Protein AF-0000000087113139 (afdb_homodimer)

Secondary structure (DSSP, 8-state):
-----EEEEEEEE------HHHHHHHHHHHHHHHTSTTEEEEEEEEETTEEEEEEEEEEES-HHHHHHHHTSHHHHHHHHHHHTT-SS-S--EEEEE--SS-----/-----EEEEEEEE------HHHHHHHHHHHHHHHTSTTEEEEEEEEETTEEEEEEEEEEES-HHHHHHHHHSHHHHHHHHHHHTT-SS-S--EEEEE--SS-----

Organism: NCBI:txid53985

Radius of gyration: 18.14 Å; Cα contacts (8 Å, |Δi|>4): 394; chains: 2; bounding box: 44×46×35 Å

Sequence (212 aa):
MSSGRIRVLCERIMSRGYEPRVARLMENVKATVRAQPGFLSIETYAQVDDHTKYVVFSEWESKKDFDTWLASNEFQECTEQINELLDVPGLHMRIFKIPKDDVFLLMSSGRIRVLCERIMSRGYEPRVARLMENVKATVRAQPGFLSIETYAQVDDHTKYVVFSEWESKKDFDTWLASNEFQECTEQINELLDVPGLHMRIFKIPKDDVFLL

pLDDT: mean 93.32, std 8.41, range [36.84, 97.69]

Foldseek 3Di:
DPFAKKKKKWKFFFPDDDDPVNVVLVVVLVVLQVPQPFWDDKDKDADPVHRRMIMMMTMGGGPVSVVCCCVDPSNVVSLVSVQVRTPDHDTDMDMGDDDPDPDDDD/DPFAKKKKKWKFFFPDDDDPVNVVLVVVLVVLQVPAPFWDDKDKDADPVHRRMIMMMTMGGGPVSVVCCCVDPSNVVSLVSVQVRTPDHDTDMDMGDDDPDPDDDD

Solvent-accessible surface area (backbone atoms only — not comparable to full-atom values): 11476 Å² total; per-residue (Å²): 125,90,64,43,52,29,38,38,43,30,58,44,37,36,74,68,72,86,43,69,69,53,50,51,54,27,49,54,40,49,57,55,53,69,68,38,72,45,56,70,47,74,47,46,31,23,30,71,92,39,82,36,36,32,41,26,43,36,33,27,50,17,54,64,38,46,50,52,44,68,70,31,70,66,40,53,53,41,50,56,58,51,37,72,57,33,76,57,64,75,89,49,67,49,52,26,26,68,46,95,55,95,64,55,71,117,126,90,64,43,51,29,37,36,43,28,58,43,38,36,77,67,72,86,43,68,69,53,48,51,52,28,50,52,40,50,56,56,54,70,68,39,74,46,56,72,49,73,49,49,30,23,32,71,92,39,83,37,35,32,40,26,42,33,32,27,49,16,56,66,38,46,51,51,44,68,69,32,71,65,40,52,54,40,50,56,59,44,38,73,57,32,75,58,63,76,88,52,67,49,54,28,28,68,48,95,55,96,64,58,70,128

InterPro domains:
  IPR007138 Antibiotic biosynthesis monooxygenase domain [PF03992] (22-80)
  IPR007138 Antibiotic biosynthesis monooxygenase domain [PS51725] (6-96)
  IPR011008 Dimeric alpha-beta barrel [SSF54909] (6-101)
  IPR050404 Heme-degrading monooxygenase [PTHR34474] (5-100)

Nearest PDB structures (foldseek):
  4dpo-assembly1_B  TM=7.775E-01  e=1.199E-07  Methanosarcina mazei Go1
  4zos-assembly1_C  TM=7.289E-01  e=1.050E-07  Yersinia enterocolitica subsp. enterocolitica 8081
  3gz7-assembly1_B  TM=7.757E-01  e=3.458E-07  Bordetella bronchiseptica
  1x7v-assembly3_C  TM=6.561E-01  e=9.477E-06  Pseudomonas aeruginosa
  3mcs-assembly1_A  TM=7.315E-01  e=2.129E-04  Fusobacterium nucleatum subsp. nucleatum ATCC 25586

Str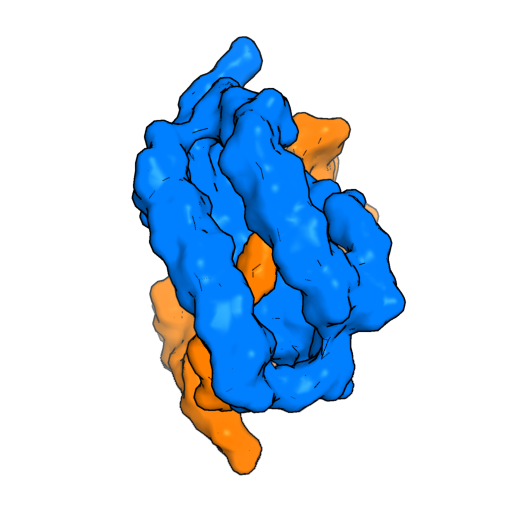ucture (mmCIF, N/CA/C/O backbone):
data_AF-0000000087113139-model_v1
#
loop_
_entity.id
_entity.type
_entity.pdbx_description
1 polymer 'ABM domain-containing protein'
#
loop_
_atom_site.group_PDB
_atom_site.id
_atom_site.type_symbol
_atom_site.label_atom_id
_atom_site.label_alt_id
_atom_site.label_comp_id
_atom_site.label_asym_id
_atom_site.label_entity_id
_atom_site.label_seq_id
_atom_site.pdbx_PDB_ins_code
_atom_site.Cartn_x
_atom_site.Cartn_y
_atom_site.Cartn_z
_atom_site.occupancy
_atom_site.B_iso_or_equiv
_atom_site.auth_seq_id
_atom_site.auth_comp_id
_atom_site.auth_asym_id
_atom_site.auth_atom_id
_atom_site.pdbx_PDB_model_num
ATOM 1 N N . MET A 1 1 ? 23.031 4.949 -5.453 1 36.88 1 MET A N 1
ATOM 2 C CA . MET A 1 1 ? 21.797 4.594 -4.758 1 36.88 1 MET A CA 1
ATOM 3 C C . MET A 1 1 ? 20.594 4.75 -5.676 1 36.88 1 MET A C 1
ATOM 5 O O . MET A 1 1 ? 20.406 5.805 -6.285 1 36.88 1 MET A O 1
ATOM 9 N N . SER A 1 2 ? 20.188 3.957 -6.395 1 47 2 SER A N 1
ATOM 10 C CA . SER A 1 2 ? 19.328 3.996 -7.562 1 47 2 SER A CA 1
ATOM 11 C C . SER A 1 2 ? 18.062 4.812 -7.289 1 47 2 SER A C 1
ATOM 13 O O . SER A 1 2 ? 17.359 4.574 -6.301 1 47 2 SER A O 1
ATOM 15 N N . SER A 1 3 ? 18.094 6.184 -7.578 1 62.03 3 SER A N 1
ATOM 16 C CA . SER A 1 3 ? 17.281 7.402 -7.633 1 62.03 3 SER A CA 1
ATOM 17 C C . SER A 1 3 ? 15.891 7.113 -8.172 1 62.03 3 SER A C 1
ATOM 19 O O . SER A 1 3 ? 15.25 7.996 -8.75 1 62.03 3 SER A O 1
ATOM 21 N N . GLY A 1 4 ? 15.422 5.926 -8.039 1 84.44 4 GLY A N 1
ATOM 22 C CA . GLY A 1 4 ? 14.164 5.684 -8.742 1 84.44 4 GLY A CA 1
ATOM 23 C C . GLY A 1 4 ? 12.945 5.973 -7.895 1 84.44 4 GLY A C 1
ATOM 24 O O . GLY A 1 4 ? 13.062 6.383 -6.738 1 84.44 4 GLY A O 1
ATOM 25 N N . ARG A 1 5 ? 11.836 5.836 -8.484 1 92.5 5 ARG A N 1
ATOM 26 C CA . ARG A 1 5 ? 10.531 6.055 -7.871 1 92.5 5 ARG A CA 1
ATOM 27 C C . ARG A 1 5 ? 10.367 5.195 -6.625 1 92.5 5 ARG A C 1
ATOM 29 O O . ARG A 1 5 ? 10.773 4.031 -6.605 1 92.5 5 ARG A O 1
ATOM 36 N N . ILE A 1 6 ? 9.898 5.793 -5.465 1 96.25 6 ILE A N 1
ATOM 37 C CA . ILE A 1 6 ? 9.664 5.039 -4.238 1 96.25 6 ILE A CA 1
ATOM 38 C C . ILE A 1 6 ? 8.211 5.199 -3.803 1 96.25 6 ILE A C 1
ATOM 40 O O . ILE A 1 6 ? 7.535 6.145 -4.215 1 96.25 6 ILE A O 1
ATOM 44 N N . ARG A 1 7 ? 7.809 4.23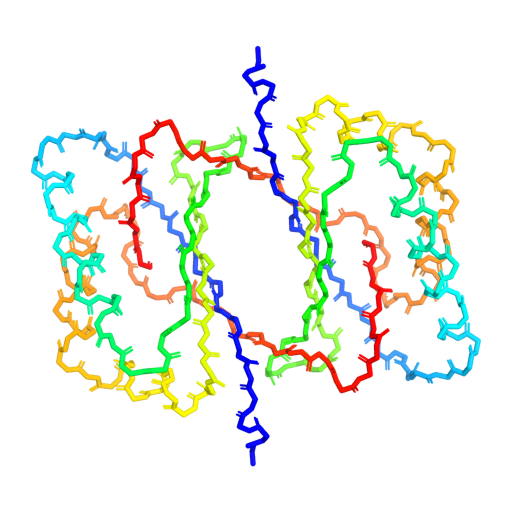 -3.068 1 96.38 7 ARG A N 1
ATOM 45 C CA . ARG A 1 7 ? 6.527 4.281 -2.369 1 96.38 7 ARG A CA 1
ATOM 46 C C . ARG A 1 7 ? 6.727 4.184 -0.86 1 96.38 7 ARG A C 1
ATOM 48 O O . ARG A 1 7 ? 7.582 3.43 -0.388 1 96.38 7 ARG A O 1
ATOM 55 N N . VAL A 1 8 ? 5.949 4.965 -0.183 1 97.38 8 VAL A N 1
ATOM 56 C CA . VAL A 1 8 ? 6.043 5 1.273 1 97.38 8 VAL A CA 1
ATOM 57 C C . VAL A 1 8 ? 4.699 4.621 1.888 1 97.38 8 VAL A C 1
ATOM 59 O O . VAL A 1 8 ? 3.658 5.164 1.507 1 97.38 8 VAL A O 1
ATOM 62 N N . LEU A 1 9 ? 4.742 3.65 2.754 1 97 9 LEU A N 1
ATOM 63 C CA . LEU A 1 9 ? 3.566 3.229 3.506 1 97 9 LEU A CA 1
ATOM 64 C C . LEU A 1 9 ? 3.645 3.705 4.953 1 97 9 LEU A C 1
ATOM 66 O O . LEU A 1 9 ? 4.613 3.41 5.656 1 97 9 LEU A O 1
ATOM 70 N N . CYS A 1 10 ? 2.635 4.461 5.383 1 97.31 10 CYS A N 1
ATOM 71 C CA . CYS A 1 10 ? 2.543 4.914 6.766 1 97.31 10 CYS A CA 1
ATOM 72 C C . CYS A 1 10 ? 1.25 4.438 7.414 1 97.31 10 CYS A C 1
ATOM 74 O O . CYS A 1 10 ? 0.177 4.535 6.812 1 97.31 10 CYS A O 1
ATOM 76 N N . GLU A 1 11 ? 1.408 3.906 8.594 1 96.56 11 GLU A N 1
ATOM 77 C CA . GLU A 1 11 ? 0.23 3.506 9.359 1 96.56 11 GLU A CA 1
ATOM 78 C C . GLU A 1 11 ? -0.155 4.574 10.375 1 96.56 11 GLU A C 1
ATOM 80 O O . GLU A 1 11 ? 0.708 5.129 11.055 1 96.56 11 GLU A O 1
ATOM 85 N N . ARG A 1 12 ? -1.452 4.836 10.344 1 97 12 ARG A N 1
ATOM 86 C CA . ARG A 1 12 ? -1.982 5.855 11.242 1 97 12 ARG A CA 1
ATOM 87 C C . ARG A 1 12 ? -3.203 5.336 11.992 1 97 12 ARG A C 1
ATOM 89 O O . ARG A 1 12 ? -3.998 4.57 11.445 1 97 12 ARG A O 1
ATOM 96 N N . ILE A 1 13 ? -3.285 5.754 13.273 1 96.94 13 ILE A N 1
ATOM 97 C CA . ILE A 1 13 ? -4.449 5.414 14.086 1 96.94 13 ILE A CA 1
ATOM 98 C C . ILE A 1 13 ? -5.168 6.691 14.516 1 96.94 13 ILE A C 1
ATOM 100 O O . ILE A 1 13 ? -4.59 7.543 15.195 1 96.94 13 ILE A O 1
ATOM 104 N N . MET A 1 14 ? -6.355 6.848 14.07 1 95.81 14 MET A N 1
ATOM 105 C CA . MET A 1 14 ? -7.168 8.016 14.391 1 95.81 14 MET A CA 1
ATOM 106 C C . MET A 1 14 ? -8.617 7.613 14.656 1 95.81 14 MET A C 1
ATOM 108 O O . MET A 1 14 ? -9.289 7.07 13.781 1 95.81 14 MET A O 1
ATOM 112 N N . SER A 1 15 ? -9.086 7.949 15.844 1 94.44 15 SER A N 1
ATOM 113 C CA . SER A 1 15 ? -10.461 7.602 16.203 1 94.44 15 SER A CA 1
ATOM 114 C C . SER A 1 15 ? -11.383 8.812 16.109 1 94.44 15 SER A C 1
ATOM 116 O O . SER A 1 15 ? -12.602 8.68 16.156 1 94.44 15 SER A O 1
ATOM 118 N N . ARG A 1 16 ? -10.742 9.953 15.961 1 89.5 16 ARG A N 1
ATOM 119 C CA . ARG A 1 16 ? -11.523 11.188 15.938 1 89.5 16 ARG A CA 1
ATOM 120 C C . ARG A 1 16 ? -12.461 11.219 14.734 1 89.5 16 ARG A C 1
ATOM 122 O O . ARG A 1 16 ? -12.148 10.664 13.68 1 89.5 16 ARG A O 1
ATOM 129 N N . GLY A 1 17 ? -13.555 11.852 14.836 1 85.62 17 GLY A N 1
ATOM 130 C CA . GLY A 1 17 ? -14.461 12.055 13.711 1 85.62 17 GLY A CA 1
ATOM 131 C C . GLY A 1 17 ? -13.992 13.141 12.758 1 85.62 17 GLY A C 1
ATOM 132 O O . GLY A 1 17 ? -12.953 13.766 12.977 1 85.62 17 GLY A O 1
ATOM 133 N N . TYR A 1 18 ? -14.711 13.258 11.68 1 86.38 18 TYR A N 1
ATOM 134 C CA . TYR A 1 18 ? -14.398 14.227 10.633 1 86.38 18 TYR A CA 1
ATOM 135 C C . TYR A 1 18 ? -15.094 15.555 10.883 1 86.38 18 TYR A C 1
ATOM 137 O O . TYR A 1 18 ? -15.844 16.047 10.039 1 86.38 18 TYR A O 1
ATOM 145 N N . GLU A 1 19 ? -14.727 16.125 12.008 1 89.88 19 GLU A N 1
ATOM 146 C CA . GLU A 1 19 ? -15.203 17.469 12.344 1 89.88 19 GLU A CA 1
ATOM 147 C C . GLU A 1 19 ? -14.555 18.531 11.453 1 89.88 19 GLU A C 1
ATOM 149 O O . GLU A 1 19 ? -13.492 18.297 10.883 1 89.88 19 GLU A O 1
ATOM 154 N N . PRO A 1 20 ? -15.195 19.719 11.352 1 92.19 20 PRO A N 1
ATOM 155 C CA . PRO A 1 20 ? -14.695 20.75 10.453 1 92.19 20 PRO A CA 1
ATOM 156 C C . PRO A 1 20 ? -13.234 21.109 10.719 1 92.19 20 PRO A C 1
ATOM 158 O O . PRO A 1 20 ? -12.453 21.297 9.781 1 92.19 20 PRO A O 1
ATOM 161 N N . ARG A 1 21 ? -12.906 21.234 11.953 1 92.19 21 ARG A N 1
ATOM 162 C CA . ARG A 1 21 ? -11.523 21.578 12.289 1 92.19 21 ARG A CA 1
ATOM 163 C C . ARG A 1 21 ? -10.555 20.516 11.789 1 92.19 21 ARG A C 1
ATOM 165 O O . ARG A 1 21 ? -9.477 20.828 11.289 1 92.19 21 ARG A O 1
ATOM 172 N N . VAL A 1 22 ? -10.914 19.297 12.016 1 92.69 22 VAL A N 1
ATOM 173 C CA . VAL A 1 22 ? -10.102 18.172 11.562 1 92.69 22 VAL A CA 1
ATOM 174 C C . VAL A 1 22 ? -9.961 18.219 10.047 1 92.69 22 VAL A C 1
ATOM 176 O O . VAL A 1 22 ? -8.852 18.109 9.516 1 92.69 22 VAL A O 1
ATOM 179 N N . ALA A 1 23 ? -11.055 18.422 9.352 1 93.62 23 ALA A N 1
ATOM 180 C CA . ALA A 1 23 ? -11.062 18.469 7.891 1 93.62 23 ALA A CA 1
ATOM 181 C C . ALA A 1 23 ? -10.164 19.594 7.379 1 93.62 23 ALA A C 1
ATOM 183 O O . ALA A 1 23 ? -9.414 19.422 6.418 1 93.62 23 ALA A O 1
ATOM 184 N N . ARG A 1 24 ? -10.258 20.766 8.016 1 94.5 24 ARG A N 1
ATOM 185 C CA . ARG A 1 24 ? -9.461 21.922 7.609 1 94.5 24 ARG A CA 1
ATOM 186 C C . ARG A 1 24 ? -7.973 21.641 7.789 1 94.5 24 ARG A C 1
ATOM 188 O O . ARG A 1 24 ? -7.16 22 6.93 1 94.5 24 ARG A O 1
ATOM 195 N N . LEU A 1 25 ? -7.672 21.047 8.898 1 94.88 25 LEU A N 1
ATOM 196 C CA . LEU A 1 25 ? -6.277 20.703 9.172 1 94.88 25 LEU A CA 1
ATOM 197 C C . LEU A 1 25 ? -5.734 19.75 8.109 1 94.88 25 LEU A C 1
ATOM 199 O O . LEU A 1 25 ? -4.637 19.953 7.586 1 94.88 25 LEU A O 1
ATOM 203 N N . MET A 1 26 ? -6.504 18.797 7.758 1 95.81 26 MET A N 1
ATOM 204 C CA . MET A 1 26 ? -6.09 17.828 6.746 1 95.81 26 MET A CA 1
ATOM 205 C C . MET A 1 26 ? -5.922 18.5 5.387 1 95.81 26 MET A C 1
ATOM 207 O O . MET A 1 26 ? -4.996 18.188 4.641 1 95.81 26 MET A O 1
ATOM 211 N N . GLU A 1 27 ? -6.805 19.422 5.109 1 95.38 27 GLU A N 1
ATOM 212 C CA . GLU A 1 27 ? -6.723 20.125 3.834 1 95.38 27 GLU A CA 1
ATOM 213 C C . GLU A 1 27 ? -5.449 20.953 3.748 1 95.38 27 GLU A C 1
ATOM 215 O O . GLU A 1 27 ? -4.828 21.047 2.688 1 95.38 27 GLU A O 1
ATOM 220 N N . ASN A 1 28 ? -5.117 21.594 4.793 1 96.12 28 ASN A N 1
ATOM 221 C CA . ASN A 1 28 ? -3.889 22.391 4.84 1 96.12 28 ASN A CA 1
ATOM 222 C C . ASN A 1 28 ? -2.656 21.516 4.609 1 96.12 28 ASN A C 1
ATOM 224 O O . ASN A 1 28 ? -1.771 21.891 3.834 1 96.12 28 ASN A O 1
ATOM 228 N N . VAL A 1 29 ? -2.594 20.406 5.266 1 96.75 29 VAL A N 1
ATOM 229 C CA . VAL A 1 29 ? -1.478 19.484 5.125 1 96.75 29 VAL A CA 1
ATOM 230 C C . VAL A 1 29 ? -1.42 18.953 3.689 1 96.75 29 VAL A C 1
ATOM 232 O O . VAL A 1 29 ? -0.347 18.906 3.082 1 96.75 29 VAL A O 1
ATOM 235 N N . LYS A 1 30 ? -2.551 18.625 3.17 1 96.75 30 LYS A N 1
ATOM 236 C CA . LYS A 1 30 ? -2.654 18.125 1.802 1 96.75 30 LYS A CA 1
ATOM 237 C C . LYS A 1 30 ? -2.074 19.125 0.805 1 96.75 30 LYS A C 1
ATOM 239 O O . LYS A 1 30 ? -1.296 18.75 -0.075 1 96.75 30 LYS A O 1
ATOM 244 N N . ALA A 1 31 ? -2.471 20.375 0.94 1 96.81 31 ALA A N 1
ATOM 245 C CA . ALA A 1 31 ? -1.984 21.438 0.05 1 96.81 31 ALA A CA 1
ATOM 246 C C . ALA A 1 31 ? -0.469 21.578 0.148 1 96.81 31 ALA A C 1
ATOM 248 O O . ALA A 1 31 ? 0.212 21.75 -0.867 1 96.81 31 ALA A O 1
ATOM 249 N N . THR A 1 32 ? 0.039 21.484 1.306 1 97.56 32 THR A N 1
ATOM 250 C CA . THR A 1 32 ? 1.473 21.625 1.534 1 97.56 32 THR A CA 1
ATOM 251 C C . THR A 1 32 ? 2.238 20.469 0.9 1 97.56 32 THR A C 1
ATOM 253 O O . THR A 1 32 ? 3.23 20.672 0.201 1 97.56 32 THR A O 1
ATOM 256 N N . VAL A 1 33 ? 1.79 19.203 1.092 1 97.06 33 VAL A N 1
ATOM 257 C CA . VAL A 1 33 ? 2.469 18.016 0.587 1 97.06 33 VAL A CA 1
ATOM 258 C C . VAL A 1 33 ? 2.457 18.016 -0.939 1 97.06 33 VAL A C 1
ATOM 260 O O . VAL A 1 33 ? 3.469 17.719 -1.575 1 97.06 33 VAL A O 1
ATOM 263 N N . ARG A 1 34 ? 1.356 18.375 -1.521 1 96.56 34 ARG A N 1
ATOM 264 C CA . ARG A 1 34 ? 1.187 18.344 -2.969 1 96.56 34 ARG A CA 1
ATOM 265 C C . ARG A 1 34 ? 2.135 19.328 -3.652 1 96.56 34 ARG A C 1
ATOM 267 O O . ARG A 1 34 ? 2.422 19.203 -4.844 1 96.56 34 ARG A O 1
ATOM 274 N N . ALA A 1 35 ? 2.588 20.297 -2.936 1 96.5 35 ALA A N 1
ATOM 275 C CA . ALA A 1 35 ? 3.441 21.344 -3.496 1 96.5 35 ALA A CA 1
ATOM 276 C C . ALA A 1 35 ? 4.914 20.953 -3.412 1 96.5 35 ALA A C 1
ATOM 278 O O . ALA A 1 35 ? 5.781 21.656 -3.92 1 96.5 35 ALA A O 1
ATOM 279 N N . GLN A 1 36 ? 5.219 19.781 -2.854 1 97.38 36 GLN A N 1
ATOM 280 C CA . GLN A 1 36 ? 6.613 19.406 -2.619 1 97.38 36 GLN A CA 1
ATOM 281 C C . GLN A 1 36 ? 7.25 18.859 -3.885 1 97.38 36 GLN A C 1
ATOM 283 O O . GLN A 1 36 ? 6.625 18.078 -4.613 1 97.38 36 GLN A O 1
ATOM 288 N N . PRO A 1 37 ? 8.508 19.266 -4.133 1 96.75 37 PRO A N 1
ATOM 289 C CA . PRO A 1 37 ? 9.219 18.703 -5.277 1 96.75 37 PRO A CA 1
ATOM 290 C C . PRO A 1 37 ? 9.312 17.172 -5.215 1 96.75 37 PRO A C 1
ATOM 292 O O . PRO A 1 37 ? 9.562 16.609 -4.145 1 96.75 37 PRO A O 1
ATOM 295 N N . GLY A 1 38 ? 9.047 16.547 -6.348 1 97.06 38 GLY A N 1
ATOM 296 C CA . GLY A 1 38 ? 9.211 15.109 -6.445 1 97.06 38 GLY A CA 1
ATOM 297 C C . GLY A 1 38 ? 7.992 14.336 -5.977 1 97.06 38 GLY A C 1
ATOM 298 O O . GLY A 1 38 ? 7.934 13.109 -6.117 1 97.06 38 GLY A O 1
ATOM 299 N N . PHE A 1 39 ? 7.023 15.023 -5.352 1 97.69 39 PHE A N 1
ATOM 300 C CA . PHE A 1 39 ? 5.785 14.383 -4.93 1 97.69 39 PHE A CA 1
ATOM 301 C C . PHE A 1 39 ? 4.973 13.93 -6.137 1 97.69 39 PHE A C 1
ATOM 303 O O . PHE A 1 39 ? 4.797 14.68 -7.094 1 97.69 39 PHE A O 1
ATOM 310 N N . LEU A 1 40 ? 4.473 12.719 -6.121 1 97.06 40 LEU A N 1
ATOM 311 C CA . LEU A 1 40 ? 3.697 12.203 -7.242 1 97.06 40 LEU A CA 1
ATOM 312 C C . LEU A 1 40 ? 2.248 11.961 -6.836 1 97.06 40 LEU A C 1
ATOM 314 O O . LEU A 1 40 ? 1.323 12.438 -7.496 1 97.06 40 LEU A O 1
ATOM 318 N N . SER A 1 41 ? 2.055 11.234 -5.758 1 96.56 41 SER A N 1
ATOM 319 C CA . SER A 1 41 ? 0.692 10.938 -5.336 1 96.56 41 SER A CA 1
ATOM 320 C C . SER A 1 41 ? 0.65 10.508 -3.871 1 96.56 41 SER A C 1
ATOM 322 O O . SER A 1 41 ? 1.673 10.117 -3.305 1 96.56 41 SER A O 1
ATOM 324 N N . ILE A 1 42 ? -0.508 10.641 -3.246 1 96.69 42 ILE A N 1
ATOM 325 C CA . ILE A 1 42 ? -0.759 10.125 -1.902 1 96.69 42 ILE A CA 1
ATOM 326 C C . ILE A 1 42 ? -2.209 9.656 -1.792 1 96.69 42 ILE A C 1
ATOM 328 O O . ILE A 1 42 ? -3.119 10.305 -2.314 1 96.69 42 ILE A O 1
ATOM 332 N N . GLU A 1 43 ? -2.416 8.523 -1.204 1 95.19 43 GLU A N 1
ATOM 333 C CA . GLU A 1 43 ? -3.742 7.969 -0.945 1 95.19 43 GLU A CA 1
ATOM 334 C C . GLU A 1 43 ? -3.863 7.48 0.495 1 95.19 43 GLU A C 1
ATOM 336 O O . GLU A 1 43 ? -2.928 6.879 1.032 1 95.19 43 GLU A O 1
ATOM 341 N N . THR A 1 44 ? -4.992 7.762 1.041 1 96 44 THR A N 1
ATOM 342 C CA . THR A 1 44 ? -5.32 7.266 2.373 1 96 44 THR A CA 1
ATOM 343 C C . THR A 1 44 ? -6.453 6.246 2.309 1 96 44 THR A C 1
ATOM 345 O O . THR A 1 44 ? -7.473 6.484 1.657 1 96 44 THR A O 1
ATOM 348 N N . TYR A 1 45 ? -6.219 5.105 2.973 1 95.19 45 TYR A N 1
ATOM 349 C CA . TYR A 1 45 ? -7.227 4.055 3.039 1 95.19 45 TYR A CA 1
ATOM 350 C C . TYR A 1 45 ? -7.547 3.697 4.484 1 95.19 45 TYR A C 1
ATOM 352 O O . TYR A 1 45 ? -6.695 3.836 5.367 1 95.19 45 TYR A O 1
ATOM 360 N N . ALA A 1 46 ? -8.773 3.279 4.668 1 95.38 46 ALA A N 1
ATOM 361 C CA . ALA A 1 46 ? -9.188 2.742 5.961 1 95.38 46 ALA A CA 1
ATOM 362 C C . ALA A 1 46 ? -9.195 1.217 5.945 1 95.38 46 ALA A C 1
ATOM 364 O O . ALA A 1 46 ? -9.609 0.601 4.965 1 95.38 46 ALA A O 1
ATOM 365 N N . GLN A 1 47 ? -8.734 0.692 7.094 1 94.56 47 GLN A N 1
ATOM 366 C CA . GLN A 1 47 ? -8.797 -0.761 7.199 1 94.56 47 GLN A CA 1
ATOM 367 C C . GLN A 1 47 ? -10.242 -1.233 7.359 1 94.56 47 GLN A C 1
ATOM 369 O O . GLN A 1 47 ? -11.008 -0.655 8.133 1 94.56 47 GLN A O 1
ATOM 374 N N . VAL A 1 48 ? -10.633 -2.252 6.559 1 92.88 48 VAL A N 1
ATOM 375 C CA . VAL A 1 48 ? -12.023 -2.672 6.477 1 92.88 48 VAL A CA 1
ATOM 376 C C . VAL A 1 48 ? -12.484 -3.193 7.836 1 92.88 48 VAL A C 1
ATOM 378 O O . VAL A 1 48 ? -13.617 -2.932 8.258 1 92.88 48 VAL A O 1
ATOM 381 N N . ASP A 1 49 ? -11.641 -3.818 8.594 1 90.75 49 ASP A N 1
ATOM 382 C CA . ASP A 1 49 ? -12.078 -4.469 9.82 1 90.75 49 ASP A CA 1
ATOM 383 C C . ASP A 1 49 ? -11.844 -3.57 11.031 1 90.75 49 ASP A C 1
ATOM 385 O O . ASP A 1 49 ? -12.18 -3.934 12.164 1 90.75 49 ASP A O 1
ATOM 389 N N . ASP A 1 50 ? -11.258 -2.398 10.875 1 93 50 ASP A N 1
ATOM 390 C CA . ASP A 1 50 ? -10.992 -1.442 11.945 1 93 50 ASP A CA 1
ATOM 391 C C . ASP A 1 50 ? -11 -0.01 11.414 1 93 50 ASP A C 1
ATOM 393 O O . ASP A 1 50 ? -10.008 0.459 10.859 1 93 50 ASP A O 1
ATOM 397 N N . HIS A 1 51 ? -12.016 0.732 11.648 1 89.12 51 HIS A N 1
ATOM 398 C CA . HIS A 1 51 ? -12.25 2.041 11.047 1 89.12 51 HIS A CA 1
ATOM 399 C C . HIS A 1 51 ? -11.297 3.088 11.617 1 89.12 51 HIS A C 1
ATOM 401 O O . HIS A 1 51 ? -11.227 4.211 11.109 1 89.12 51 HIS A O 1
ATOM 407 N N . THR A 1 52 ? -10.562 2.744 12.688 1 94.44 52 THR A N 1
ATOM 408 C CA . THR A 1 52 ? -9.648 3.723 13.266 1 94.44 52 THR A CA 1
ATOM 409 C C . THR A 1 52 ? -8.258 3.594 12.648 1 94.44 52 THR A C 1
ATOM 411 O O . THR A 1 52 ? -7.398 4.453 12.852 1 94.44 52 THR A O 1
ATOM 414 N N . LYS A 1 53 ? -8.07 2.518 11.984 1 95.75 53 LYS A N 1
ATOM 415 C CA . LYS A 1 53 ? -6.754 2.271 11.406 1 95.75 53 LYS A CA 1
ATOM 416 C C . LYS A 1 53 ? -6.715 2.68 9.938 1 95.75 53 LYS A C 1
ATOM 418 O O . LYS A 1 53 ? -7.586 2.299 9.156 1 95.75 53 LYS A O 1
ATOM 423 N N . TYR A 1 54 ? -5.68 3.482 9.648 1 95.94 54 TYR A N 1
ATOM 424 C CA . TYR A 1 54 ? -5.48 3.971 8.289 1 95.94 54 TYR A CA 1
ATOM 425 C C . TYR A 1 54 ? -4.09 3.615 7.777 1 95.94 54 TYR A C 1
ATOM 427 O O . TYR A 1 54 ? -3.152 3.467 8.562 1 95.94 54 TYR A O 1
ATOM 435 N N . VAL A 1 55 ? -4.051 3.475 6.539 1 96.25 55 VAL A N 1
ATOM 436 C CA . VAL A 1 55 ? -2.756 3.404 5.871 1 96.25 55 VAL A CA 1
ATOM 437 C C . VAL A 1 55 ? -2.658 4.508 4.816 1 96.25 55 VAL A C 1
ATOM 439 O O . VAL A 1 55 ? -3.629 4.785 4.109 1 96.25 55 VAL A O 1
ATOM 442 N N . VAL A 1 56 ? -1.55 5.113 4.793 1 96.81 56 VAL A N 1
ATOM 443 C CA . VAL A 1 56 ? -1.255 6.164 3.826 1 96.81 56 VAL A CA 1
ATOM 444 C C . VAL A 1 56 ? -0.178 5.691 2.854 1 96.81 56 VAL A C 1
ATOM 446 O O . VAL A 1 56 ? 0.913 5.297 3.271 1 96.81 56 VAL A O 1
ATOM 449 N N . PHE A 1 57 ? -0.496 5.73 1.595 1 96.12 57 PHE A N 1
ATOM 450 C CA . PHE A 1 57 ? 0.444 5.387 0.534 1 96.12 57 PHE A CA 1
ATOM 451 C C . PHE A 1 57 ? 0.859 6.629 -0.244 1 96.12 57 PHE A C 1
ATOM 453 O O . PHE A 1 57 ? 0.024 7.281 -0.874 1 96.12 57 PHE A O 1
ATOM 460 N N . SER A 1 58 ? 2.104 6.949 -0.235 1 97.19 58 SER A N 1
ATOM 461 C CA . SER A 1 58 ? 2.605 8.062 -1.034 1 97.19 58 SER A CA 1
ATOM 462 C C . SER A 1 58 ? 3.672 7.594 -2.021 1 97.19 58 SER A C 1
ATOM 464 O O . SER A 1 58 ? 4.344 6.59 -1.788 1 97.19 58 SER A O 1
ATOM 466 N N . GLU A 1 59 ? 3.752 8.305 -3.109 1 96.69 59 GLU A N 1
ATOM 467 C CA . GLU A 1 59 ? 4.727 8.039 -4.164 1 96.69 59 GLU A CA 1
ATOM 468 C C . GLU A 1 59 ? 5.59 9.266 -4.441 1 96.69 59 GLU A C 1
ATOM 470 O O . GLU A 1 59 ? 5.086 10.391 -4.488 1 96.69 59 GLU A O 1
ATOM 475 N N . TRP A 1 60 ? 6.801 8.969 -4.633 1 97.31 60 TRP A N 1
ATOM 476 C CA . TRP A 1 60 ? 7.781 10.023 -4.855 1 97.31 60 TRP A CA 1
ATOM 477 C C . TRP A 1 60 ? 8.695 9.68 -6.023 1 97.31 60 TRP A C 1
ATOM 479 O O . TRP A 1 60 ? 8.992 8.508 -6.27 1 97.31 60 TRP A O 1
ATOM 489 N N . GLU A 1 61 ? 9.172 10.695 -6.652 1 96.69 61 GLU A N 1
ATOM 490 C CA . GLU A 1 61 ? 10.016 10.523 -7.832 1 96.69 61 GLU A CA 1
ATOM 491 C C . GLU A 1 61 ? 11.328 9.836 -7.477 1 96.69 61 GLU A C 1
ATOM 493 O O . GLU A 1 61 ? 11.898 9.109 -8.297 1 96.69 61 GLU A O 1
ATOM 498 N N . SER A 1 62 ? 11.836 10.188 -6.309 1 95 62 SER A N 1
ATOM 499 C CA . SER A 1 62 ? 13.102 9.602 -5.891 1 95 62 SER A CA 1
ATOM 500 C C . SER A 1 62 ? 13.211 9.562 -4.371 1 95 62 SER A C 1
ATOM 502 O O . SER A 1 62 ? 12.523 10.305 -3.67 1 95 62 SER A O 1
ATOM 504 N N . LYS A 1 63 ? 14.055 8.617 -3.914 1 94.12 63 LYS A N 1
ATOM 505 C CA . LYS A 1 63 ? 14.352 8.602 -2.484 1 94.12 63 LYS A CA 1
ATOM 506 C C . LYS A 1 63 ? 14.93 9.93 -2.023 1 94.12 63 LYS A C 1
ATOM 508 O O . LYS A 1 63 ? 14.656 10.383 -0.91 1 94.12 63 LYS A O 1
ATOM 513 N N . LYS A 1 64 ? 15.742 10.562 -2.846 1 95.62 64 LYS A N 1
ATOM 514 C CA . LYS A 1 64 ? 16.328 11.859 -2.523 1 95.62 64 LYS A CA 1
ATOM 515 C C . LYS A 1 64 ? 15.25 12.914 -2.289 1 95.62 64 LYS A C 1
ATOM 517 O O . LYS A 1 64 ? 15.328 13.688 -1.335 1 95.62 64 LYS A O 1
ATOM 522 N N . ASP A 1 65 ? 14.25 12.953 -3.17 1 96.88 65 ASP A N 1
ATOM 523 C CA . ASP A 1 65 ? 13.148 13.891 -3.004 1 96.88 65 ASP A CA 1
ATOM 524 C C . ASP A 1 65 ? 12.422 13.656 -1.683 1 96.88 65 ASP A C 1
ATOM 526 O O . ASP A 1 65 ? 12.078 14.609 -0.978 1 96.88 65 ASP A O 1
ATOM 530 N N . PHE A 1 66 ? 12.273 12.422 -1.403 1 96.81 66 PHE A N 1
ATOM 531 C CA . PHE A 1 66 ? 11.578 12.07 -0.17 1 96.81 66 PHE A CA 1
ATOM 532 C C . PHE A 1 66 ? 12.406 12.469 1.048 1 96.81 66 PHE A C 1
ATOM 534 O O . PHE A 1 66 ? 11.875 13.016 2.014 1 96.81 66 PHE A O 1
ATOM 541 N N . ASP A 1 67 ? 13.648 12.195 0.977 1 96.31 67 ASP A N 1
ATOM 542 C CA . ASP A 1 67 ? 14.531 12.57 2.078 1 96.31 67 ASP A CA 1
ATOM 543 C C . ASP A 1 67 ? 14.555 14.078 2.275 1 96.31 67 ASP A C 1
ATOM 545 O O . ASP A 1 67 ? 14.586 14.562 3.408 1 96.31 67 ASP A O 1
ATOM 549 N N . THR A 1 68 ? 14.57 14.805 1.274 1 97.19 68 THR A N 1
ATOM 550 C CA . THR A 1 68 ? 14.516 16.266 1.343 1 97.19 68 THR A CA 1
ATOM 551 C C . THR A 1 68 ? 13.227 16.719 2.021 1 97.19 68 THR A C 1
ATOM 553 O O . THR A 1 68 ? 13.25 17.641 2.854 1 97.19 68 THR A O 1
ATOM 556 N N . TRP A 1 69 ? 12.148 16.047 1.629 1 97.31 69 TRP A N 1
ATOM 557 C CA . TRP A 1 69 ? 10.859 16.328 2.258 1 97.31 69 TRP A CA 1
ATOM 558 C C . TRP A 1 69 ? 10.922 16.062 3.758 1 97.31 69 TRP A C 1
ATOM 560 O O . TRP A 1 69 ? 10.516 16.906 4.562 1 97.31 69 TRP A O 1
ATOM 570 N N . LEU A 1 70 ? 11.484 14.961 4.137 1 96.38 70 LEU A N 1
ATOM 571 C CA . LEU A 1 70 ? 11.555 14.57 5.539 1 96.38 70 LEU A CA 1
ATOM 572 C C . LEU A 1 70 ? 12.383 15.57 6.34 1 96.38 70 LEU A C 1
ATOM 574 O O . LEU A 1 70 ? 12.117 15.797 7.52 1 96.38 70 LEU A O 1
ATOM 578 N N . ALA A 1 71 ? 13.281 16.188 5.684 1 97.06 71 ALA A N 1
ATOM 579 C CA . ALA A 1 71 ? 14.203 17.094 6.359 1 97.06 71 ALA A CA 1
ATOM 580 C C . ALA A 1 71 ? 13.672 18.531 6.34 1 97.06 71 ALA A C 1
ATOM 582 O O . ALA A 1 71 ? 14.258 19.422 6.953 1 97.06 71 ALA A O 1
ATOM 583 N N . SER A 1 72 ? 12.602 18.781 5.758 1 97.25 72 SER A N 1
ATOM 584 C CA . SER A 1 72 ? 12.094 20.125 5.527 1 97.25 72 SER A CA 1
ATOM 585 C C . SER A 1 72 ? 11.305 20.641 6.734 1 97.25 72 SER A C 1
ATOM 587 O O . SER A 1 72 ? 10.805 19.844 7.535 1 97.25 72 SER A O 1
ATOM 589 N N . ASN A 1 73 ? 11.172 22.016 6.836 1 97.38 73 ASN A N 1
ATOM 590 C CA . ASN A 1 73 ? 10.305 22.625 7.828 1 97.38 73 ASN A CA 1
ATOM 591 C C . ASN A 1 73 ? 8.836 22.297 7.574 1 97.38 73 ASN A C 1
ATOM 593 O O . ASN A 1 73 ? 8.062 22.141 8.516 1 97.38 73 ASN A O 1
ATOM 597 N N . GLU A 1 74 ? 8.562 22.156 6.285 1 97.06 74 GLU A N 1
ATOM 598 C CA . GLU A 1 74 ? 7.191 21.844 5.906 1 97.06 74 GLU A CA 1
ATOM 599 C C . GLU A 1 74 ? 6.762 20.5 6.48 1 97.06 74 GLU A C 1
ATOM 601 O O . GLU A 1 74 ? 5.641 20.359 6.973 1 97.06 74 GLU A O 1
ATOM 606 N N . PHE A 1 75 ? 7.668 19.578 6.414 1 97.38 75 PHE A N 1
ATOM 607 C CA . PHE A 1 75 ? 7.352 18.266 6.965 1 97.38 75 PHE A CA 1
ATOM 608 C C . PHE A 1 75 ? 7.125 18.359 8.469 1 97.38 75 PHE A C 1
ATOM 610 O O . PHE A 1 75 ? 6.172 17.766 8.992 1 97.38 75 PHE A O 1
ATOM 617 N N . GLN A 1 76 ? 7.949 19.016 9.148 1 96.38 76 GLN A N 1
ATOM 618 C CA . GLN A 1 76 ? 7.82 19.141 10.594 1 96.38 76 GLN A CA 1
ATOM 619 C C . GLN A 1 76 ? 6.492 19.797 10.969 1 96.38 76 GLN A C 1
ATOM 621 O O . GLN A 1 76 ? 5.793 19.328 11.867 1 96.38 76 GLN A O 1
ATOM 626 N N . GLU A 1 77 ? 6.145 20.781 10.297 1 96.5 77 GLU A N 1
ATOM 627 C CA . GLU A 1 77 ? 4.891 21.484 10.562 1 96.5 77 GLU A CA 1
ATOM 628 C C . GLU A 1 77 ? 3.686 20.594 10.281 1 96.5 77 GLU A C 1
ATOM 630 O O . GLU A 1 77 ? 2.758 20.516 11.086 1 96.5 77 GLU A O 1
ATOM 635 N N . CYS A 1 78 ? 3.703 19.953 9.164 1 96.94 78 CYS A N 1
ATOM 636 C CA . CYS A 1 78 ? 2.611 19.062 8.812 1 96.94 78 CYS A CA 1
ATOM 637 C C . CYS A 1 78 ? 2.48 17.922 9.828 1 96.94 78 CYS A C 1
ATOM 639 O O . CYS A 1 78 ? 1.371 17.594 10.25 1 96.94 78 CYS A O 1
ATOM 641 N N . THR A 1 79 ? 3.592 17.359 10.148 1 95.94 79 THR A N 1
ATOM 642 C CA . THR A 1 79 ? 3.592 16.25 11.094 1 95.94 79 THR A CA 1
ATOM 643 C C . THR A 1 79 ? 3.031 16.688 12.445 1 95.94 79 THR A C 1
ATOM 645 O O . THR A 1 79 ? 2.275 15.938 13.078 1 95.94 79 THR A O 1
ATOM 648 N N . GLU A 1 80 ? 3.393 17.828 12.875 1 95.81 80 GLU A N 1
ATOM 649 C CA . GLU A 1 80 ? 2.859 18.359 14.133 1 95.81 80 GLU A CA 1
ATOM 650 C C . GLU A 1 80 ? 1.339 18.484 14.07 1 95.81 80 GLU A C 1
ATOM 652 O O . GLU A 1 80 ? 0.644 18.125 15.023 1 95.81 80 GLU A O 1
ATOM 657 N N . GLN A 1 81 ? 0.847 18.969 13.031 1 95.38 81 GLN A N 1
ATOM 658 C CA . GLN A 1 81 ? -0.593 19.109 12.852 1 95.38 81 GLN A CA 1
ATOM 659 C C . GLN A 1 81 ? -1.289 17.75 12.836 1 95.38 81 GLN A C 1
ATOM 661 O O . GLN A 1 81 ? -2.293 17.562 13.523 1 95.38 81 GLN A O 1
ATOM 666 N N . ILE A 1 82 ? -0.749 16.812 12.133 1 96.06 82 ILE A N 1
ATOM 667 C CA . ILE A 1 82 ? -1.366 15.5 12 1 96.06 82 ILE A CA 1
ATOM 668 C C . ILE A 1 82 ? -1.294 14.766 13.336 1 96.06 82 ILE A C 1
ATOM 670 O O . ILE A 1 82 ? -2.232 14.055 13.711 1 96.06 82 ILE A O 1
ATOM 674 N N . ASN A 1 83 ? -0.241 14.969 14.023 1 95.5 83 ASN A N 1
ATOM 675 C CA . ASN A 1 83 ? -0.076 14.312 15.32 1 95.5 83 ASN A CA 1
ATOM 676 C C . ASN A 1 83 ? -1.168 14.727 16.297 1 95.5 83 ASN A C 1
ATOM 678 O O . ASN A 1 83 ? -1.554 13.953 17.172 1 95.5 83 ASN A O 1
ATOM 682 N N . GLU A 1 84 ? -1.688 15.852 16.141 1 93.88 84 GLU A N 1
ATOM 683 C CA . GLU A 1 84 ? -2.785 16.312 16.984 1 93.88 84 GLU A CA 1
ATOM 684 C C . GLU A 1 84 ? -4.039 15.461 16.766 1 93.88 84 GLU A C 1
ATOM 686 O O . GLU A 1 84 ? -4.902 15.383 17.641 1 93.88 84 GLU A O 1
ATOM 691 N N . LEU A 1 85 ? -4.121 14.914 15.641 1 94.75 85 LEU A N 1
ATOM 692 C CA . LEU A 1 85 ? -5.324 14.172 15.273 1 94.75 85 LEU A CA 1
ATOM 693 C C . LEU A 1 85 ? -5.199 12.703 15.664 1 94.75 85 LEU A C 1
ATOM 695 O O . LEU A 1 85 ? -6.211 12.008 15.805 1 94.75 85 LEU A O 1
ATOM 699 N N . LEU A 1 86 ? -4.004 12.211 15.836 1 96 86 LEU A N 1
ATOM 700 C CA . LEU A 1 86 ? -3.752 10.773 15.922 1 96 86 LEU A CA 1
ATOM 701 C C . LEU A 1 86 ? -3.855 10.289 17.359 1 96 86 LEU A C 1
ATOM 703 O O . LEU A 1 86 ? -3.457 11 18.297 1 96 86 LEU A O 1
ATOM 707 N N . ASP A 1 87 ? -4.348 9.07 17.469 1 96.94 87 ASP A N 1
ATOM 708 C CA . ASP A 1 87 ? -4.355 8.414 18.781 1 96.94 87 ASP A CA 1
ATOM 709 C C . ASP A 1 87 ? -2.947 7.992 19.188 1 96.94 87 ASP A C 1
ATOM 711 O O . ASP A 1 87 ? -2.635 7.93 20.391 1 96.94 87 ASP A O 1
ATOM 715 N N . VAL A 1 88 ? -2.197 7.621 18.281 1 95.19 88 VAL A N 1
ATOM 716 C CA . VAL A 1 88 ? -0.812 7.211 18.469 1 95.19 88 VAL A CA 1
ATOM 717 C C . VAL A 1 88 ? 0.104 8.023 17.562 1 95.19 88 VAL A C 1
ATOM 719 O O . VAL A 1 88 ? 0.316 7.66 16.406 1 95.19 88 VAL A O 1
ATOM 722 N N . PRO A 1 89 ? 0.66 9.055 18.125 1 92.94 89 PRO A N 1
ATOM 723 C CA . PRO A 1 89 ? 1.539 9.891 17.297 1 92.94 89 PRO A CA 1
ATOM 724 C C . PRO A 1 89 ? 2.842 9.188 16.922 1 92.94 89 PRO A C 1
ATOM 726 O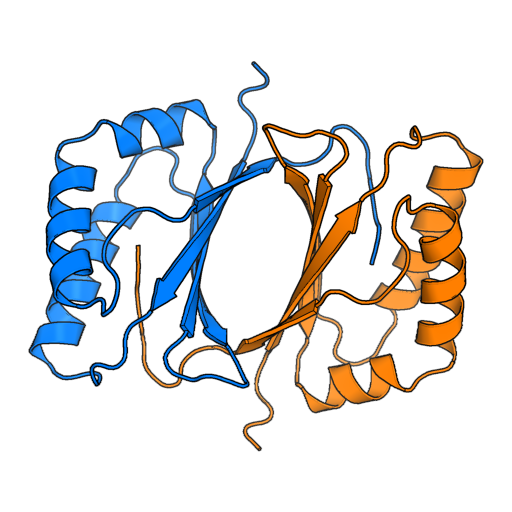 O . PRO A 1 89 ? 3.195 8.172 17.531 1 92.94 89 PRO A O 1
ATOM 729 N N . GLY A 1 90 ? 3.562 9.734 15.859 1 87.5 90 GLY A N 1
ATOM 730 C CA . GLY A 1 90 ? 4.852 9.203 15.445 1 87.5 90 GLY A CA 1
ATOM 731 C C . GLY A 1 90 ? 4.871 8.719 14.008 1 87.5 90 GLY A C 1
ATOM 732 O O . GLY A 1 90 ? 3.816 8.578 13.383 1 87.5 90 GLY A O 1
ATOM 733 N N . LEU A 1 91 ? 6.09 8.5 13.562 1 85.19 91 LEU A N 1
ATOM 734 C CA . LEU A 1 91 ? 6.309 8.07 12.188 1 85.19 91 LEU A CA 1
ATOM 735 C C . LEU A 1 91 ? 6.445 6.551 12.109 1 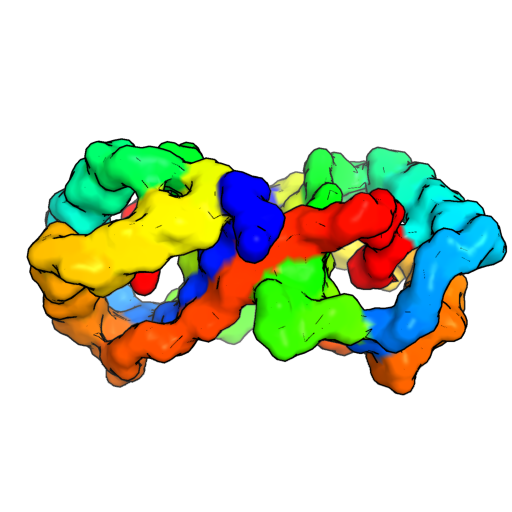85.19 91 LEU A C 1
ATOM 737 O O . LEU A 1 91 ? 7.387 5.977 12.664 1 85.19 91 LEU A O 1
ATOM 741 N N . HIS A 1 92 ? 5.527 5.883 11.609 1 91.69 92 HIS A N 1
ATOM 742 C CA . HIS A 1 92 ? 5.52 4.445 11.367 1 91.69 92 HIS A CA 1
ATOM 743 C C . HIS A 1 92 ? 5.457 4.145 9.875 1 91.69 92 HIS A C 1
ATOM 745 O O . HIS A 1 92 ? 4.391 3.828 9.344 1 91.69 92 HIS A O 1
ATOM 751 N N . MET A 1 93 ? 6.641 4.285 9.305 1 94.56 93 MET A N 1
ATOM 752 C CA . MET A 1 93 ? 6.633 4.191 7.844 1 94.56 93 MET A CA 1
ATOM 753 C C . MET A 1 93 ? 7.602 3.115 7.367 1 94.56 93 MET A C 1
ATOM 755 O O . MET A 1 93 ? 8.562 2.777 8.062 1 94.56 93 MET A O 1
ATOM 759 N N . ARG A 1 94 ? 7.363 2.566 6.262 1 94.56 94 ARG A N 1
ATOM 760 C CA . ARG A 1 94 ? 8.227 1.678 5.484 1 94.56 94 ARG A CA 1
ATOM 761 C C . ARG A 1 94 ? 8.391 2.188 4.059 1 94.56 94 ARG A C 1
ATOM 763 O O . ARG A 1 94 ? 7.438 2.684 3.455 1 94.56 94 ARG A O 1
ATOM 770 N N . ILE A 1 95 ? 9.547 2.045 3.529 1 96.06 95 ILE A N 1
ATOM 771 C CA . ILE A 1 95 ? 9.852 2.553 2.195 1 96.06 95 ILE A CA 1
ATOM 772 C C . ILE A 1 95 ? 10.07 1.385 1.237 1 96.06 95 ILE A C 1
ATOM 774 O O . ILE A 1 95 ? 10.773 0.427 1.567 1 96.06 95 ILE A O 1
ATOM 778 N N . PHE A 1 96 ? 9.469 1.604 0.128 1 95.62 96 PHE A N 1
ATOM 779 C CA . PHE A 1 96 ? 9.516 0.551 -0.88 1 95.62 96 PHE A CA 1
ATOM 780 C C . PHE A 1 96 ? 9.977 1.104 -2.223 1 95.62 96 PHE A C 1
ATOM 782 O O . PHE A 1 96 ? 9.805 2.293 -2.502 1 95.62 96 PHE A O 1
ATOM 789 N N . LYS A 1 97 ? 10.555 0.197 -3.061 1 94.56 97 LYS A N 1
ATOM 790 C CA . LYS A 1 97 ? 11.008 0.558 -4.402 1 94.56 97 LYS A CA 1
ATOM 791 C C . LYS A 1 97 ? 10.594 -0.499 -5.422 1 94.56 97 LYS A C 1
ATOM 793 O O . LYS A 1 97 ? 10.273 -1.633 -5.059 1 94.56 97 LYS A O 1
ATOM 798 N N . ILE A 1 98 ? 10.508 -0.117 -6.688 1 90.5 98 ILE A N 1
ATOM 799 C CA . ILE A 1 98 ? 10.266 -1.078 -7.754 1 90.5 98 ILE A CA 1
ATOM 800 C C . ILE A 1 98 ? 11.414 -2.078 -7.82 1 90.5 98 ILE A C 1
ATOM 802 O O . ILE A 1 98 ? 12.578 -1.688 -7.93 1 90.5 98 ILE A O 1
ATOM 806 N N . PRO A 1 99 ? 10.992 -3.332 -7.699 1 91.38 99 PRO A N 1
ATOM 807 C CA . PRO A 1 99 ? 12.086 -4.312 -7.75 1 91.38 99 PRO A CA 1
ATOM 808 C C . PRO A 1 99 ? 12.883 -4.238 -9.047 1 91.38 99 PRO A C 1
ATOM 810 O O . PRO A 1 99 ? 12.352 -3.812 -10.078 1 91.38 99 PRO A O 1
ATOM 813 N N . LYS A 1 100 ? 14.156 -4.637 -8.953 1 85.06 100 LYS A N 1
ATOM 814 C CA . LYS A 1 100 ? 15.039 -4.629 -10.117 1 85.06 100 LYS A CA 1
ATOM 815 C C . LYS A 1 100 ? 14.5 -5.539 -11.219 1 85.06 100 LYS A C 1
ATOM 817 O O . LYS A 1 100 ? 14.609 -5.219 -12.406 1 85.06 100 LYS A O 1
ATOM 822 N N . ASP A 1 101 ? 13.891 -6.594 -10.812 1 88.06 101 ASP A N 1
ATOM 823 C CA . ASP A 1 101 ? 13.305 -7.555 -11.742 1 88.06 101 ASP A CA 1
ATOM 824 C C . ASP A 1 101 ? 11.781 -7.453 -11.758 1 88.06 101 ASP A C 1
ATOM 826 O O . ASP A 1 101 ? 11.188 -6.801 -10.898 1 88.06 101 ASP A O 1
ATOM 830 N N . ASP A 1 102 ? 11.094 -7.973 -12.844 1 89.81 102 ASP A N 1
ATOM 831 C CA . ASP A 1 102 ? 9.641 -7.953 -12.938 1 89.81 102 ASP A CA 1
ATOM 832 C C . ASP A 1 102 ? 9.016 -8.961 -11.984 1 89.81 102 ASP A C 1
ATOM 834 O O . ASP A 1 102 ? 8.328 -9.898 -12.414 1 89.81 102 ASP A O 1
ATOM 838 N N . VAL A 1 103 ? 9.203 -8.711 -10.727 1 92.19 103 VAL A N 1
ATOM 839 C CA . VAL A 1 103 ? 8.75 -9.625 -9.68 1 92.19 103 VAL A CA 1
ATOM 840 C C . VAL A 1 103 ? 7.238 -9.508 -9.516 1 92.19 103 VAL A C 1
ATOM 842 O O . VAL A 1 103 ? 6.695 -8.406 -9.445 1 92.19 103 VAL A O 1
ATOM 845 N N . PHE A 1 104 ? 6.594 -10.664 -9.539 1 94.69 104 PHE A N 1
ATOM 846 C CA . PHE A 1 104 ? 5.16 -10.766 -9.297 1 94.69 104 PHE A CA 1
ATOM 847 C C . PHE A 1 104 ? 4.855 -11.867 -8.289 1 94.69 104 PHE A C 1
ATOM 849 O O . PHE A 1 104 ? 5.082 -13.047 -8.57 1 94.69 104 PHE A O 1
ATOM 856 N N . LEU A 1 105 ? 4.219 -11.625 -7.062 1 92.75 105 LEU A N 1
ATOM 857 C CA . LEU A 1 105 ? 4.148 -12.594 -5.98 1 92.75 105 LEU A CA 1
ATOM 858 C C . LEU A 1 105 ? 2.721 -12.734 -5.457 1 92.75 105 LEU A C 1
ATOM 860 O O . LEU A 1 105 ? 2.447 -13.57 -4.594 1 92.75 105 LEU A O 1
ATOM 864 N N . LEU A 1 106 ? 1.83 -12.07 -6.195 1 90.56 106 LEU A N 1
ATOM 865 C CA . LEU A 1 106 ? 0.426 -12.172 -5.812 1 90.56 106 LEU A CA 1
ATOM 866 C C . LEU A 1 106 ? 0.232 -11.789 -4.352 1 90.56 106 LEU A C 1
ATOM 868 O O . LEU A 1 106 ? 0.986 -12.234 -3.482 1 90.56 106 LEU A O 1
ATOM 872 N N . MET B 1 1 ? -23.281 -3.773 2.48 1 36.84 1 MET B N 1
ATOM 873 C CA . MET B 1 1 ? -21.844 -3.838 2.623 1 36.84 1 MET B CA 1
ATOM 874 C C . MET B 1 1 ? -21.141 -3.004 1.548 1 36.84 1 MET B C 1
ATOM 876 O O . MET B 1 1 ? -21.422 -3.168 0.358 1 36.84 1 MET B O 1
ATOM 880 N N . SER B 1 2 ? -20.906 -1.898 1.647 1 47.25 2 SER B N 1
ATOM 881 C CA . SER B 1 2 ? -20.594 -0.863 0.667 1 47.25 2 SER B CA 1
ATOM 882 C C . SER B 1 2 ? -19.531 -1.334 -0.319 1 47.25 2 SER B C 1
ATOM 884 O O . SER B 1 2 ? -18.469 -1.8 0.086 1 47.25 2 SER B O 1
ATOM 886 N N . SER B 1 3 ? -19.969 -1.956 -1.479 1 61.97 3 SER B N 1
ATOM 887 C CA . SER B 1 3 ? -19.516 -2.527 -2.744 1 61.97 3 SER B CA 1
ATOM 888 C C . SER B 1 3 ? -18.422 -1.676 -3.379 1 61.97 3 SER B C 1
ATOM 890 O O . SER B 1 3 ? -18.266 -1.67 -4.602 1 61.97 3 SER B O 1
ATOM 892 N N . GLY B 1 4 ? -17.703 -0.929 -2.611 1 84.19 4 GLY B N 1
ATOM 893 C CA . GLY B 1 4 ? -16.812 -0.017 -3.316 1 84.19 4 GLY B CA 1
ATOM 894 C C . GLY B 1 4 ? -15.43 -0.598 -3.561 1 84.19 4 GLY B C 1
ATOM 895 O O . GLY B 1 4 ? -15.156 -1.736 -3.178 1 84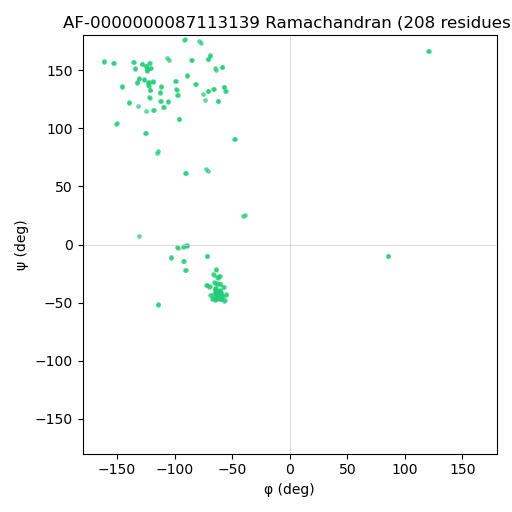.19 4 GLY B O 1
ATOM 896 N N . ARG B 1 5 ? -14.656 0.133 -4.246 1 92.44 5 ARG B N 1
ATOM 897 C CA . ARG B 1 5 ? -13.281 -0.215 -4.598 1 92.44 5 ARG B CA 1
ATOM 898 C C . ARG B 1 5 ? -12.461 -0.539 -3.355 1 92.44 5 ARG B C 1
ATOM 900 O O . ARG B 1 5 ? -12.594 0.129 -2.328 1 92.44 5 ARG B O 1
ATOM 907 N N . ILE B 1 6 ? -11.695 -1.69 -3.342 1 96.19 6 ILE B N 1
ATOM 908 C CA . ILE B 1 6 ? -10.844 -2.053 -2.215 1 96.19 6 ILE B CA 1
ATOM 909 C C . ILE B 1 6 ? -9.398 -2.195 -2.684 1 96.19 6 ILE B C 1
ATOM 911 O O . ILE B 1 6 ? -9.141 -2.379 -3.875 1 96.19 6 ILE B O 1
ATOM 915 N N . ARG B 1 7 ? -8.562 -2.029 -1.744 1 96.38 7 ARG B N 1
ATOM 916 C CA . ARG B 1 7 ? -7.141 -2.328 -1.917 1 96.38 7 ARG B CA 1
ATOM 917 C C . ARG B 1 7 ? -6.688 -3.41 -0.944 1 96.38 7 ARG B C 1
ATOM 919 O O . ARG B 1 7 ? -7.121 -3.438 0.209 1 96.38 7 ARG B O 1
ATOM 926 N N . VAL B 1 8 ? -5.852 -4.262 -1.453 1 97.31 8 VAL B N 1
ATOM 927 C CA . VAL B 1 8 ? -5.352 -5.367 -0.646 1 97.31 8 VAL B CA 1
ATOM 928 C C . VAL B 1 8 ? -3.826 -5.312 -0.583 1 97.31 8 VAL B C 1
ATOM 930 O O . VAL B 1 8 ? -3.16 -5.191 -1.613 1 97.31 8 VAL B O 1
ATOM 933 N N . LEU B 1 9 ? -3.328 -5.332 0.616 1 97 9 LEU B N 1
ATOM 934 C CA . LEU B 1 9 ? -1.891 -5.387 0.854 1 97 9 LEU B C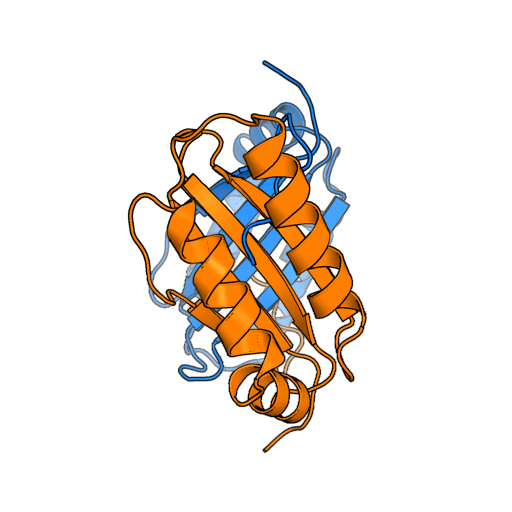A 1
ATOM 935 C C . LEU B 1 9 ? -1.472 -6.777 1.318 1 97 9 LEU B C 1
ATOM 937 O O . LEU B 1 9 ? -1.994 -7.289 2.312 1 97 9 LEU B O 1
ATOM 941 N N . CYS B 1 10 ? -0.542 -7.383 0.582 1 97.31 10 CYS B N 1
ATOM 942 C CA . CYS B 1 10 ? 0.011 -8.68 0.959 1 97.31 10 CYS B CA 1
ATOM 943 C C . CYS B 1 10 ? 1.522 -8.594 1.138 1 97.31 10 CYS B C 1
ATOM 945 O O . CYS B 1 10 ? 2.219 -8.023 0.301 1 97.31 10 CYS B O 1
ATOM 947 N N . GLU B 1 11 ? 1.961 -9.156 2.236 1 96.62 11 GLU B N 1
ATOM 948 C CA . GLU B 1 11 ? 3.4 -9.227 2.467 1 96.62 11 GLU B CA 1
ATOM 949 C C . GLU B 1 11 ? 3.955 -10.602 2.084 1 96.62 11 GLU B C 1
ATOM 951 O O . GLU B 1 11 ? 3.352 -11.625 2.395 1 96.62 11 GLU B O 1
ATOM 956 N N . ARG B 1 12 ? 5.059 -10.484 1.354 1 97.06 12 ARG B N 1
ATOM 957 C CA . ARG B 1 12 ? 5.707 -11.711 0.88 1 97.06 12 ARG B CA 1
ATOM 958 C C . ARG B 1 12 ? 7.199 -11.688 1.183 1 97.06 12 ARG B C 1
ATOM 960 O O . ARG B 1 12 ? 7.836 -10.633 1.136 1 97.06 12 ARG B O 1
ATOM 967 N N . ILE B 1 13 ? 7.715 -12.883 1.53 1 97.06 13 ILE B N 1
ATOM 968 C CA . ILE B 1 13 ? 9.148 -13.039 1.757 1 97.06 13 ILE B CA 1
ATOM 969 C C . ILE B 1 13 ? 9.719 -14.039 0.762 1 97.06 13 ILE B C 1
ATOM 971 O O . ILE B 1 13 ? 9.32 -15.211 0.744 1 97.06 13 ILE B O 1
ATOM 975 N N . MET B 1 14 ? 10.57 -13.586 -0.061 1 95.88 14 MET B N 1
ATOM 976 C CA . MET B 1 14 ? 11.211 -14.43 -1.072 1 95.88 14 MET B CA 1
ATOM 977 C C . MET B 1 14 ? 12.688 -14.078 -1.216 1 95.88 14 MET B C 1
ATOM 979 O O . MET B 1 14 ? 13.031 -12.945 -1.559 1 95.88 14 MET B O 1
ATOM 983 N N . SER B 1 15 ? 13.531 -15.078 -1.015 1 94.62 15 SER B N 1
ATOM 984 C CA . SER B 1 15 ? 14.969 -14.844 -1.117 1 94.62 15 SER B CA 1
ATOM 985 C C . SER B 1 15 ? 15.523 -15.375 -2.432 1 94.62 15 SER B C 1
ATOM 987 O O . SER B 1 15 ? 16.656 -15.07 -2.803 1 94.62 15 SER B O 1
ATOM 989 N N . ARG B 1 16 ? 14.68 -16.125 -3.104 1 89.62 16 ARG B N 1
ATOM 990 C CA . ARG B 1 16 ? 15.133 -16.75 -4.344 1 89.62 16 ARG B CA 1
ATOM 991 C C . ARG B 1 16 ? 15.461 -15.695 -5.398 1 89.62 16 ARG B C 1
ATOM 993 O O . ARG B 1 16 ? 14.852 -14.625 -5.422 1 89.62 16 ARG B O 1
ATOM 1000 N N . GLY B 1 17 ? 16.344 -15.977 -6.273 1 86.38 17 GLY B N 1
ATOM 1001 C CA . GLY B 1 17 ? 16.641 -15.102 -7.395 1 86.38 17 GLY B CA 1
ATOM 1002 C C . GLY B 1 17 ? 15.633 -15.211 -8.516 1 86.38 17 GLY B C 1
ATOM 1003 O O . GLY B 1 17 ? 14.672 -15.969 -8.422 1 86.38 17 GLY B O 1
ATOM 1004 N N . TYR B 1 18 ? 15.812 -14.367 -9.5 1 87 18 TYR B N 1
ATOM 1005 C CA . TYR B 1 18 ? 14.914 -14.297 -10.648 1 87 18 TYR B CA 1
ATOM 1006 C C . TYR B 1 18 ? 15.383 -15.219 -11.766 1 87 18 TYR B C 1
ATOM 1008 O O . TYR B 1 18 ? 15.617 -14.773 -12.891 1 87 18 TYR B O 1
ATOM 1016 N N . GLU B 1 19 ? 15.414 -16.5 -11.406 1 90.06 19 GLU B N 1
ATOM 1017 C CA . GLU B 1 19 ? 15.727 -17.516 -12.398 1 90.06 19 GLU B CA 1
ATOM 1018 C C . GLU B 1 19 ? 14.586 -17.703 -13.391 1 90.06 19 GLU B C 1
ATOM 1020 O O . GLU B 1 19 ? 13.438 -17.344 -13.102 1 90.06 19 GLU B O 1
ATOM 1025 N N . PRO B 1 20 ? 14.891 -18.281 -14.57 1 92.19 20 PRO B N 1
ATOM 1026 C CA . PRO B 1 20 ? 13.883 -18.391 -15.625 1 92.19 20 PRO B CA 1
ATOM 1027 C C . PRO B 1 20 ? 12.617 -19.109 -15.156 1 92.19 20 PRO B C 1
ATOM 1029 O O . PRO B 1 20 ? 11.508 -18.688 -15.477 1 92.19 20 PRO B O 1
ATOM 1032 N N . ARG B 1 21 ? 12.789 -20.156 -14.438 1 92.19 21 ARG B N 1
ATOM 1033 C CA . ARG B 1 21 ? 11.625 -20.891 -13.953 1 92.19 21 ARG B CA 1
ATOM 1034 C C . ARG B 1 21 ? 10.766 -20.016 -13.047 1 92.19 21 ARG B C 1
ATOM 1036 O O . ARG B 1 21 ? 9.539 -20.078 -13.109 1 92.19 21 ARG B O 1
ATOM 1043 N N . VAL B 1 22 ? 11.43 -19.344 -12.172 1 92.69 22 VAL B N 1
ATOM 1044 C CA . VAL B 1 22 ? 10.75 -18.438 -11.258 1 92.69 22 VAL B CA 1
ATOM 1045 C C . VAL B 1 22 ? 9.992 -17.359 -12.047 1 92.69 22 VAL B C 1
ATOM 1047 O O . VAL B 1 22 ? 8.812 -17.125 -11.812 1 92.69 22 VAL B O 1
ATOM 1050 N N . ALA B 1 23 ? 10.648 -16.781 -13.023 1 93.81 23 ALA B N 1
ATOM 1051 C CA . ALA B 1 23 ? 10.055 -15.734 -13.859 1 93.81 23 ALA B CA 1
ATOM 1052 C C . ALA B 1 23 ? 8.836 -16.266 -14.602 1 93.81 23 ALA B C 1
ATOM 1054 O O . ALA B 1 23 ? 7.809 -15.578 -14.688 1 93.81 23 ALA B O 1
ATOM 1055 N N . ARG B 1 24 ? 8.945 -17.469 -15.148 1 94.5 24 ARG B N 1
ATOM 1056 C CA . ARG B 1 24 ? 7.84 -18.078 -15.898 1 94.5 24 ARG B CA 1
ATOM 1057 C C . ARG B 1 24 ? 6.637 -18.312 -14.992 1 94.5 24 ARG B C 1
ATOM 1059 O O . ARG B 1 24 ? 5.496 -18.062 -15.391 1 94.5 24 ARG B O 1
ATOM 1066 N N . LEU B 1 25 ? 6.93 -18.797 -13.836 1 94.94 25 LEU B N 1
ATOM 1067 C CA . LEU B 1 25 ? 5.863 -19.031 -12.875 1 94.94 25 LEU B CA 1
ATOM 1068 C C . LEU B 1 25 ? 5.129 -17.734 -12.531 1 94.94 25 LEU B C 1
ATOM 1070 O O . LEU B 1 25 ? 3.898 -17.703 -12.523 1 94.94 25 LEU B O 1
ATOM 1074 N N . MET B 1 26 ? 5.863 -16.719 -12.328 1 96 26 MET B N 1
ATOM 1075 C CA . MET B 1 26 ? 5.277 -15.422 -12 1 96 26 MET B CA 1
ATOM 1076 C C . MET B 1 26 ? 4.449 -14.891 -13.164 1 96 26 MET B C 1
ATOM 1078 O O . MET B 1 26 ? 3.379 -14.312 -12.953 1 96 26 MET B O 1
ATOM 1082 N N . GLU B 1 27 ? 4.949 -15.109 -14.344 1 95.5 27 GLU B N 1
ATOM 1083 C CA . GLU B 1 27 ? 4.227 -14.648 -15.523 1 95.5 27 GLU B CA 1
ATOM 1084 C C . GLU B 1 27 ? 2.893 -15.375 -15.672 1 95.5 27 GLU B C 1
ATOM 1086 O O . GLU B 1 27 ? 1.891 -14.766 -16.062 1 95.5 27 GLU B O 1
ATOM 1091 N N . ASN B 1 28 ? 2.885 -16.625 -15.453 1 96.19 28 ASN B N 1
ATOM 1092 C CA . ASN B 1 28 ? 1.653 -17.406 -15.516 1 96.19 28 ASN B CA 1
ATOM 1093 C C . ASN B 1 28 ? 0.624 -16.906 -14.508 1 96.19 28 ASN B C 1
ATOM 1095 O O . ASN B 1 28 ? -0.552 -16.75 -14.836 1 96.19 28 ASN B O 1
ATOM 1099 N N . VAL B 1 29 ? 1.045 -16.688 -13.305 1 96.81 29 VAL B N 1
ATOM 1100 C CA . VAL B 1 29 ? 0.166 -16.203 -12.25 1 96.81 29 VAL B CA 1
ATOM 1101 C C . VAL B 1 29 ? -0.368 -14.812 -12.625 1 96.81 29 VAL B C 1
ATOM 1103 O O . VAL B 1 29 ? -1.564 -14.547 -12.484 1 96.81 29 VAL B O 1
ATOM 1106 N N . LYS B 1 30 ? 0.492 -13.984 -13.109 1 96.81 30 LYS B N 1
ATOM 1107 C CA . LYS B 1 30 ? 0.129 -12.633 -13.523 1 96.81 30 LYS B CA 1
ATOM 1108 C C . LYS B 1 30 ? -0.985 -12.664 -14.57 1 96.81 30 LYS B C 1
ATOM 1110 O O . LYS B 1 30 ? -1.963 -11.922 -14.461 1 96.81 30 LYS B O 1
ATOM 1115 N N . ALA B 1 31 ? -0.811 -13.508 -15.578 1 96.81 31 ALA B N 1
ATOM 1116 C CA . ALA B 1 31 ? -1.807 -13.633 -16.641 1 96.81 31 ALA B CA 1
ATOM 1117 C C . ALA B 1 31 ? -3.15 -14.086 -16.094 1 96.81 31 ALA B C 1
ATOM 1119 O O . ALA B 1 31 ? -4.203 -13.578 -16.484 1 96.81 31 ALA B O 1
ATOM 1120 N N . THR B 1 32 ? -3.123 -14.969 -15.188 1 97.56 32 THR B N 1
ATOM 1121 C CA . THR B 1 32 ? -4.34 -15.508 -14.586 1 97.56 32 THR B CA 1
ATOM 1122 C C . THR B 1 32 ? -5.059 -14.438 -13.773 1 97.56 32 THR B C 1
ATOM 1124 O O . THR B 1 32 ? -6.27 -14.25 -13.906 1 97.56 32 THR B O 1
ATOM 1127 N N . VAL B 1 33 ? -4.34 -13.672 -12.914 1 97.06 33 VAL B N 1
ATOM 1128 C CA . VAL B 1 33 ? -4.918 -12.656 -12.031 1 97.06 33 VAL B CA 1
ATOM 1129 C C . VAL B 1 33 ? -5.531 -11.539 -12.875 1 97.06 33 VAL B C 1
ATOM 1131 O O . VAL B 1 33 ? -6.637 -11.078 -12.586 1 97.06 33 VAL B O 1
ATOM 1134 N N . ARG B 1 34 ? -4.855 -11.133 -13.906 1 96.56 34 ARG B N 1
ATOM 1135 C CA . ARG B 1 34 ? -5.289 -10.016 -14.742 1 96.56 34 ARG B CA 1
ATOM 1136 C C . ARG B 1 34 ? -6.602 -10.336 -15.453 1 96.56 34 ARG B C 1
ATOM 1138 O O . ARG B 1 34 ? -7.316 -9.43 -15.883 1 96.56 34 ARG B O 1
ATOM 1145 N N . ALA B 1 35 ? -6.91 -11.586 -15.578 1 96.5 35 ALA B N 1
ATOM 1146 C CA . ALA B 1 35 ? -8.102 -12.016 -16.297 1 96.5 35 ALA B CA 1
ATOM 1147 C C . ALA B 1 35 ? -9.305 -12.109 -15.375 1 96.5 35 ALA B C 1
ATOM 1149 O O . ALA B 1 35 ? -10.422 -12.375 -15.82 1 96.5 35 ALA B O 1
ATOM 1150 N N . GLN B 1 36 ? -9.133 -11.82 -14.094 1 97.38 36 GLN B N 1
ATOM 1151 C CA . GLN B 1 36 ? -10.211 -12.023 -13.133 1 97.38 36 GLN B CA 1
ATOM 1152 C C . GLN B 1 36 ? -11.195 -10.859 -13.148 1 97.38 36 GLN B C 1
ATOM 1154 O O . GLN B 1 36 ? -10.789 -9.695 -13.234 1 97.38 36 GLN B O 1
ATOM 1159 N N . PRO B 1 37 ? -12.492 -11.188 -13.078 1 96.75 37 PRO B N 1
ATOM 1160 C CA . PRO B 1 37 ? -13.492 -10.117 -12.992 1 96.75 37 PRO B CA 1
ATOM 1161 C C . PRO B 1 37 ? -13.258 -9.195 -11.805 1 96.75 37 PRO B C 1
ATOM 1163 O O . PRO B 1 37 ? -12.945 -9.656 -10.703 1 96.75 37 PRO B O 1
ATOM 1166 N N . GLY B 1 38 ? -13.375 -7.918 -12.062 1 97 38 GLY B N 1
ATOM 1167 C CA . GLY B 1 38 ? -13.281 -6.941 -10.992 1 97 38 GLY B CA 1
ATOM 1168 C C . GLY B 1 38 ? -11.859 -6.539 -10.664 1 97 38 GLY B C 1
ATOM 1169 O O . GLY B 1 38 ? -11.633 -5.625 -9.867 1 97 38 GLY B O 1
ATOM 1170 N N . PHE B 1 39 ? -10.867 -7.246 -11.227 1 97.69 39 PHE B N 1
ATOM 1171 C CA . PHE B 1 39 ? -9.469 -6.895 -11.023 1 97.69 39 PHE B CA 1
ATOM 1172 C C . PHE B 1 39 ? -9.148 -5.555 -11.68 1 97.69 39 PHE B C 1
ATOM 1174 O O . PHE B 1 39 ? -9.523 -5.312 -12.828 1 97.69 39 PHE B O 1
ATOM 1181 N N . LEU B 1 40 ? -8.461 -4.668 -10.984 1 97.06 40 LEU B N 1
ATOM 1182 C CA . LEU B 1 40 ? -8.125 -3.361 -11.539 1 97.06 40 LEU B CA 1
ATOM 1183 C C . LEU B 1 40 ? -6.621 -3.221 -11.727 1 97.06 40 LEU B C 1
ATOM 1185 O O . LEU B 1 40 ? -6.156 -2.869 -12.812 1 97.06 40 LEU B O 1
ATOM 1189 N N . SER B 1 41 ? -5.871 -3.504 -10.688 1 96.62 41 SER B N 1
ATOM 1190 C CA . SER B 1 41 ? -4.426 -3.354 -10.781 1 96.62 41 SER B CA 1
ATOM 1191 C C . SER B 1 41 ? -3.711 -4.141 -9.688 1 96.62 41 SER B C 1
ATOM 1193 O O . SER B 1 41 ? -4.32 -4.496 -8.68 1 96.62 41 SER B O 1
ATOM 1195 N N . ILE B 1 42 ? -2.453 -4.465 -9.93 1 96.81 42 ILE B N 1
ATOM 1196 C CA . ILE B 1 42 ? -1.585 -5.066 -8.922 1 96.81 42 ILE B CA 1
ATOM 1197 C C . ILE B 1 42 ? -0.153 -4.574 -9.109 1 96.81 42 ILE B C 1
ATOM 1199 O O . ILE B 1 42 ? 0.321 -4.445 -10.242 1 96.81 42 ILE B O 1
ATOM 1203 N N . GLU B 1 43 ? 0.511 -4.227 -8.031 1 95.31 43 GLU B N 1
ATOM 1204 C CA . GLU B 1 43 ? 1.91 -3.811 -8.031 1 95.31 43 GLU B CA 1
ATOM 1205 C C . GLU B 1 43 ? 2.697 -4.52 -6.934 1 95.31 43 GLU B C 1
ATOM 1207 O O . GLU B 1 43 ? 2.193 -4.703 -5.82 1 95.31 43 GLU B O 1
ATOM 1212 N N . THR B 1 44 ? 3.871 -4.875 -7.297 1 96.12 44 THR B N 1
ATOM 1213 C CA . THR B 1 44 ? 4.801 -5.461 -6.336 1 96.12 44 THR B CA 1
ATOM 1214 C C . THR B 1 44 ? 5.977 -4.523 -6.082 1 96.12 44 THR B C 1
ATOM 1216 O O . THR B 1 44 ? 6.57 -3.996 -7.023 1 96.12 44 THR B O 1
ATOM 1219 N N . TYR B 1 45 ? 6.262 -4.309 -4.789 1 95.38 45 TYR B N 1
ATOM 1220 C CA . TYR B 1 45 ? 7.391 -3.477 -4.391 1 95.38 45 TYR B CA 1
ATOM 1221 C C . TYR B 1 45 ? 8.336 -4.238 -3.469 1 95.38 45 TYR B C 1
ATOM 1223 O O . TYR B 1 45 ? 7.902 -5.133 -2.732 1 95.38 45 TYR B O 1
ATOM 1231 N N . ALA B 1 46 ? 9.586 -3.879 -3.557 1 95.5 46 ALA B N 1
ATOM 1232 C CA . ALA B 1 46 ? 10.586 -4.398 -2.633 1 95.5 46 ALA B CA 1
ATOM 1233 C C . ALA B 1 46 ? 10.875 -3.398 -1.519 1 95.5 46 ALA B C 1
ATOM 1235 O O . ALA B 1 46 ? 10.969 -2.193 -1.766 1 95.5 46 ALA B O 1
ATOM 1236 N N . GLN B 1 47 ? 11.031 -3.986 -0.329 1 94.75 47 GLN B N 1
ATOM 1237 C CA . GLN B 1 47 ? 11.414 -3.107 0.771 1 94.75 47 GLN B CA 1
ATOM 1238 C C . GLN B 1 47 ? 12.859 -2.637 0.622 1 94.75 47 GLN B C 1
ATOM 1240 O O . GLN B 1 47 ? 13.75 -3.432 0.312 1 94.75 47 GLN B O 1
ATOM 1245 N N . VAL B 1 48 ? 13.07 -1.307 0.784 1 92.94 48 VAL B N 1
ATOM 1246 C CA . VAL B 1 48 ? 14.359 -0.7 0.48 1 92.94 48 VAL B CA 1
ATOM 1247 C C . VAL B 1 48 ? 15.43 -1.268 1.411 1 92.94 48 VAL B C 1
ATOM 1249 O O . VAL B 1 48 ? 16.562 -1.519 0.988 1 92.94 48 VAL B O 1
ATOM 1252 N N . ASP B 1 49 ? 15.102 -1.593 2.627 1 90.94 49 ASP B N 1
ATOM 1253 C CA . ASP B 1 49 ? 16.125 -1.984 3.598 1 90.94 49 ASP B CA 1
ATOM 1254 C C . ASP B 1 49 ? 16.234 -3.504 3.693 1 90.94 49 ASP B C 1
ATOM 1256 O O . ASP B 1 49 ? 17.062 -4.023 4.438 1 90.94 49 ASP B O 1
ATOM 1260 N N . ASP B 1 50 ? 15.422 -4.266 2.986 1 93.25 50 ASP B N 1
ATOM 1261 C CA . ASP B 1 50 ? 15.438 -5.723 2.979 1 93.25 50 ASP B CA 1
ATOM 1262 C C . ASP B 1 50 ? 14.961 -6.273 1.635 1 93.25 50 ASP B C 1
ATOM 1264 O O . ASP B 1 50 ? 13.758 -6.363 1.386 1 93.25 50 ASP B O 1
ATOM 1268 N N . HIS B 1 51 ? 15.828 -6.746 0.812 1 89.31 51 HIS B N 1
ATOM 1269 C CA . HIS B 1 51 ? 15.555 -7.121 -0.571 1 89.31 51 HIS B CA 1
ATOM 1270 C C . HIS B 1 51 ? 14.727 -8.398 -0.643 1 89.31 51 HIS B C 1
ATOM 1272 O O . HIS B 1 51 ? 14.258 -8.781 -1.717 1 89.31 51 HIS B O 1
ATOM 1278 N N . THR B 1 52 ? 14.555 -9.086 0.484 1 94.62 52 THR B N 1
ATOM 1279 C CA . THR B 1 52 ? 13.781 -10.32 0.45 1 94.62 52 THR B CA 1
ATOM 1280 C C . THR B 1 52 ? 12.312 -10.055 0.766 1 94.62 52 THR B C 1
ATOM 1282 O O . THR B 1 52 ? 11.469 -10.938 0.604 1 94.62 52 THR B O 1
ATOM 1285 N N . LYS B 1 53 ? 12.086 -8.891 1.27 1 95.88 53 LYS B N 1
ATOM 1286 C CA . LYS B 1 53 ? 10.719 -8.562 1.669 1 95.88 53 LYS B CA 1
ATOM 1287 C C . LYS B 1 53 ? 10.008 -7.754 0.584 1 95.88 53 LYS B C 1
ATOM 1289 O O . LYS B 1 53 ? 10.547 -6.766 0.086 1 95.88 53 LYS B O 1
ATOM 1294 N N . TYR B 1 54 ? 8.812 -8.273 0.257 1 96 54 TYR B N 1
ATOM 1295 C CA . TYR B 1 54 ? 7.988 -7.629 -0.763 1 96 54 TYR B CA 1
ATOM 1296 C C . TYR B 1 54 ? 6.605 -7.297 -0.216 1 96 54 TYR B C 1
ATOM 1298 O O . TYR B 1 54 ? 6.117 -7.961 0.701 1 96 54 TYR B O 1
ATOM 1306 N N . VAL B 1 55 ? 6.09 -6.309 -0.776 1 96.31 55 VAL B N 1
ATOM 1307 C CA . VAL B 1 55 ? 4.676 -6.027 -0.565 1 96.31 55 VAL B CA 1
ATOM 1308 C C . VAL B 1 55 ? 3.947 -5.992 -1.907 1 96.31 55 VAL B C 1
ATOM 1310 O O . VAL B 1 55 ? 4.473 -5.465 -2.891 1 96.31 55 VAL B O 1
ATOM 1313 N N . VAL B 1 56 ? 2.836 -6.578 -1.916 1 96.94 56 VAL B N 1
ATOM 1314 C CA . VAL B 1 56 ? 1.976 -6.609 -3.094 1 96.94 56 VAL B CA 1
ATOM 1315 C C . VAL B 1 56 ? 0.71 -5.797 -2.834 1 96.94 56 VAL B C 1
ATOM 1317 O O . VAL B 1 56 ? -0.017 -6.055 -1.874 1 96.94 56 VAL B O 1
ATOM 1320 N N . PHE B 1 57 ? 0.474 -4.84 -3.684 1 96.19 57 PHE B N 1
ATOM 1321 C CA . PHE B 1 57 ? -0.725 -4.012 -3.617 1 96.19 57 PHE B CA 1
ATOM 1322 C C . PHE B 1 57 ? -1.657 -4.316 -4.785 1 96.19 57 PHE B C 1
ATOM 1324 O O . PHE B 1 57 ? -1.298 -4.109 -5.945 1 96.19 57 PHE B O 1
ATOM 1331 N N . SER B 1 58 ? -2.82 -4.762 -4.504 1 97.19 58 SER B N 1
ATOM 1332 C CA . SER B 1 58 ? -3.809 -4.992 -5.551 1 97.19 58 SER B CA 1
ATOM 1333 C C . SER B 1 58 ? -5.07 -4.172 -5.312 1 97.19 58 SER B C 1
ATOM 1335 O O . SER B 1 58 ? -5.379 -3.812 -4.176 1 97.19 58 SER B O 1
ATOM 1337 N N . GLU B 1 59 ? -5.719 -3.854 -6.391 1 96.75 59 GLU B N 1
ATOM 1338 C CA . GLU B 1 59 ? -6.965 -3.096 -6.375 1 96.75 59 GLU B CA 1
ATOM 1339 C C . GLU B 1 59 ? -8.086 -3.863 -7.074 1 96.75 59 GLU B C 1
ATOM 1341 O O . GLU B 1 59 ? -7.867 -4.461 -8.133 1 96.75 59 GLU B O 1
ATOM 1346 N N . TRP B 1 60 ? -9.195 -3.771 -6.473 1 97.31 60 TRP B N 1
ATOM 1347 C CA . TRP B 1 60 ? -10.359 -4.488 -6.969 1 97.31 60 TRP B CA 1
ATOM 1348 C C . TRP B 1 60 ? -11.594 -3.586 -6.98 1 97.31 60 TRP B C 1
ATOM 1350 O O . TRP B 1 60 ? -11.727 -2.697 -6.137 1 97.31 60 TRP B O 1
ATOM 1360 N N . GLU B 1 61 ? -12.469 -3.873 -7.879 1 96.62 61 GLU B N 1
ATOM 1361 C CA . GLU B 1 61 ? -13.672 -3.064 -8.047 1 96.62 61 GLU B CA 1
ATOM 1362 C C . GLU B 1 61 ? -14.562 -3.131 -6.816 1 96.62 61 GLU B C 1
ATOM 1364 O O . GLU B 1 61 ? -15.266 -2.168 -6.496 1 96.62 61 GLU B O 1
ATOM 1369 N N . SER B 1 62 ? -14.609 -4.309 -6.23 1 95 62 SER B N 1
ATOM 1370 C CA . SER B 1 62 ? -15.453 -4.48 -5.055 1 95 62 SER B CA 1
ATOM 1371 C C . SER B 1 62 ? -14.93 -5.594 -4.152 1 95 62 SER B C 1
ATOM 1373 O O . SER B 1 62 ? -14.164 -6.453 -4.602 1 95 62 SER B O 1
ATOM 1375 N N . LYS B 1 63 ? -15.312 -5.48 -2.877 1 94.06 63 LYS B N 1
ATOM 1376 C CA . LYS B 1 63 ? -14.992 -6.574 -1.963 1 94.06 63 LYS B CA 1
ATOM 1377 C C . LYS B 1 63 ? -15.586 -7.891 -2.451 1 94.06 63 LYS B C 1
ATOM 1379 O O . LYS B 1 63 ? -14.977 -8.953 -2.287 1 94.06 63 LYS B O 1
ATOM 1384 N N . LYS B 1 64 ? -16.766 -7.863 -3.031 1 95.62 64 LYS B N 1
ATOM 1385 C CA . LYS B 1 64 ? -17.406 -9.062 -3.568 1 95.62 64 LYS B CA 1
ATOM 1386 C C . LYS B 1 64 ? -16.547 -9.703 -4.656 1 95.62 64 LYS B C 1
ATOM 1388 O O . LYS B 1 64 ? -16.375 -10.922 -4.676 1 95.62 64 LYS B O 1
ATOM 1393 N N . ASP B 1 65 ? -16.016 -8.883 -5.57 1 96.88 65 ASP B N 1
ATOM 1394 C CA . ASP B 1 65 ? -15.148 -9.406 -6.625 1 96.88 65 ASP B CA 1
ATOM 1395 C C . ASP B 1 65 ? -13.914 -10.078 -6.031 1 96.88 65 ASP B C 1
ATOM 1397 O O . ASP B 1 65 ? -13.508 -11.148 -6.488 1 96.88 65 ASP B O 1
ATOM 1401 N N . PHE B 1 66 ? -13.438 -9.453 -5.023 1 96.81 66 PHE B N 1
ATOM 1402 C CA . PHE B 1 66 ? -12.242 -9.992 -4.383 1 96.81 66 PHE B CA 1
ATOM 1403 C C . PHE B 1 66 ? -12.562 -11.305 -3.674 1 96.81 66 PHE B C 1
ATOM 1405 O O . PHE B 1 66 ? -11.797 -12.273 -3.773 1 96.81 66 PHE B O 1
ATOM 1412 N N . ASP B 1 67 ? -13.648 -11.312 -3.01 1 96.25 67 ASP B N 1
ATOM 1413 C CA . ASP B 1 67 ? -14.055 -12.531 -2.324 1 96.25 67 ASP B CA 1
ATOM 1414 C C . ASP B 1 67 ? -14.289 -13.672 -3.318 1 96.25 67 ASP B C 1
ATOM 1416 O O . ASP B 1 67 ? -13.953 -14.82 -3.045 1 96.25 67 ASP B O 1
ATOM 1420 N N . THR B 1 68 ? -14.852 -13.422 -4.383 1 97.12 68 THR B N 1
ATOM 1421 C CA . THR B 1 68 ? -15.055 -14.406 -5.438 1 97.12 68 THR B CA 1
ATOM 1422 C C . THR B 1 68 ? -13.719 -14.953 -5.934 1 97.12 68 THR B C 1
ATOM 1424 O O . THR B 1 68 ? -13.57 -16.156 -6.141 1 97.12 68 THR B O 1
ATOM 1427 N N . TRP B 1 69 ? -12.789 -14.016 -6.098 1 97.25 69 TRP B N 1
ATOM 1428 C CA . TRP B 1 69 ? -11.438 -14.406 -6.484 1 97.25 69 TRP B CA 1
ATOM 1429 C C . TRP B 1 69 ? -10.828 -15.344 -5.449 1 97.25 69 TRP B C 1
ATOM 1431 O O . TRP B 1 69 ? -10.305 -16.406 -5.801 1 97.25 69 TRP B O 1
ATOM 1441 N N . LEU B 1 70 ? -10.953 -15.016 -4.203 1 96.44 70 LEU B N 1
ATOM 1442 C CA . LEU B 1 70 ? -10.375 -15.805 -3.127 1 96.44 70 LEU B CA 1
ATOM 1443 C C . LEU B 1 70 ? -10.977 -17.203 -3.096 1 96.44 70 LEU B C 1
ATOM 1445 O O . LEU B 1 70 ? -10.305 -18.172 -2.729 1 96.44 70 LEU B O 1
ATOM 1449 N N . ALA B 1 71 ? -12.172 -17.297 -3.523 1 97.06 71 ALA B N 1
ATOM 1450 C CA . ALA B 1 71 ? -12.891 -18.562 -3.449 1 97.06 71 ALA B CA 1
ATOM 1451 C C . ALA B 1 71 ? -12.711 -19.375 -4.727 1 97.06 71 ALA B C 1
ATOM 1453 O O . ALA B 1 71 ? -13.156 -20.531 -4.812 1 97.06 71 ALA B O 1
ATOM 1454 N N . SER B 1 72 ? -12.031 -18.906 -5.664 1 97.25 72 SER B N 1
ATOM 1455 C CA . SER B 1 72 ? -11.93 -19.516 -6.984 1 97.25 72 SER B CA 1
ATOM 1456 C C . SER B 1 72 ? -10.844 -20.578 -7.023 1 97.25 72 SER B C 1
ATOM 1458 O O . SER B 1 72 ? -9.922 -20.562 -6.207 1 97.25 72 SER B O 1
ATOM 1460 N N . ASN B 1 73 ? -10.953 -21.516 -8.039 1 97.38 73 ASN B N 1
ATOM 1461 C CA . ASN B 1 73 ? -9.891 -22.469 -8.312 1 97.38 73 ASN B CA 1
ATOM 1462 C C . ASN B 1 73 ? -8.617 -21.781 -8.797 1 97.38 73 ASN B C 1
ATOM 1464 O O . ASN B 1 73 ? -7.508 -22.234 -8.492 1 97.38 73 ASN B O 1
ATOM 1468 N N . GLU B 1 74 ? -8.867 -20.719 -9.508 1 97.06 74 GLU B N 1
ATOM 1469 C CA . GLU B 1 74 ? -7.73 -19.953 -10.039 1 97.06 74 GLU B CA 1
ATOM 1470 C C . GLU B 1 74 ? -6.852 -19.422 -8.906 1 97.06 74 GLU B C 1
ATOM 1472 O O . GLU B 1 74 ? -5.625 -19.484 -8.992 1 97.06 74 GLU B O 1
ATOM 1477 N N . PHE B 1 75 ? -7.504 -18.938 -7.906 1 97.38 75 PHE B N 1
ATOM 1478 C CA . PHE B 1 75 ? -6.746 -18.438 -6.77 1 97.38 75 PHE B CA 1
ATOM 1479 C C . PHE B 1 75 ? -5.949 -19.547 -6.105 1 97.38 75 PHE B C 1
ATOM 1481 O O . PHE B 1 75 ? -4.777 -19.375 -5.773 1 97.38 75 PHE B O 1
ATOM 1488 N N . GLN B 1 76 ? -6.555 -20.625 -5.883 1 96.38 76 GLN B N 1
ATOM 1489 C CA . GLN B 1 76 ? -5.879 -21.766 -5.25 1 96.38 76 GLN B CA 1
ATOM 1490 C C . GLN B 1 76 ? -4.664 -22.203 -6.062 1 96.38 76 GLN B C 1
ATOM 1492 O O . GLN B 1 76 ? -3.586 -22.422 -5.508 1 96.38 76 GLN B O 1
ATOM 1497 N N . GLU B 1 77 ? -4.812 -22.281 -7.305 1 96.56 77 GLU B N 1
ATOM 1498 C CA . GLU B 1 77 ? -3.721 -22.688 -8.188 1 96.56 77 GLU B CA 1
ATOM 1499 C C . GLU B 1 77 ? -2.586 -21.672 -8.164 1 96.56 77 GLU B C 1
ATOM 1501 O O . GLU B 1 77 ? -1.415 -22.047 -8.047 1 96.56 77 GLU B O 1
ATOM 1506 N N . CYS B 1 78 ? -2.922 -20.438 -8.289 1 97 78 CYS B N 1
ATOM 1507 C CA . CYS B 1 78 ? -1.915 -19.391 -8.258 1 97 78 CYS B CA 1
ATOM 1508 C C . CYS B 1 78 ? -1.169 -19.391 -6.934 1 97 78 CYS B C 1
ATOM 1510 O O . CYS B 1 78 ? 0.057 -19.266 -6.902 1 97 78 CYS B O 1
ATOM 1512 N N . THR B 1 79 ? -1.921 -19.469 -5.883 1 96.06 79 THR B N 1
ATOM 1513 C CA . THR B 1 79 ? -1.326 -19.453 -4.551 1 96.06 79 THR B CA 1
ATOM 1514 C C . THR B 1 79 ? -0.366 -20.625 -4.367 1 96.06 79 THR B C 1
ATOM 1516 O O . THR B 1 79 ? 0.708 -20.469 -3.787 1 96.06 79 THR B O 1
ATOM 1519 N N . GLU B 1 80 ? -0.744 -21.75 -4.836 1 95.81 80 GLU B N 1
ATOM 1520 C CA . GLU B 1 80 ? 0.133 -22.906 -4.758 1 95.81 80 GLU B CA 1
ATOM 1521 C C . GLU B 1 80 ? 1.445 -22.656 -5.496 1 95.81 80 GLU B C 1
ATOM 1523 O O . GLU B 1 80 ? 2.52 -23 -4.992 1 95.81 80 GLU B O 1
ATOM 1528 N N . GLN B 1 81 ? 1.379 -22.125 -6.617 1 95.44 81 GLN B N 1
ATOM 1529 C CA . GLN B 1 81 ? 2.564 -21.812 -7.406 1 95.44 81 GLN B CA 1
ATOM 1530 C C . GLN B 1 81 ? 3.445 -20.781 -6.691 1 95.44 81 GLN B C 1
ATOM 1532 O O . GLN B 1 81 ? 4.66 -20.969 -6.578 1 95.44 81 GLN B O 1
ATOM 1537 N N . ILE B 1 82 ? 2.863 -19.766 -6.156 1 96.12 82 ILE B N 1
ATOM 1538 C CA . ILE B 1 82 ? 3.613 -18.688 -5.512 1 96.12 82 ILE B CA 1
ATOM 1539 C C . ILE B 1 82 ? 4.227 -19.203 -4.211 1 96.12 82 ILE B C 1
ATOM 1541 O O . ILE B 1 82 ? 5.352 -18.828 -3.861 1 96.12 82 ILE B O 1
ATOM 1545 N N . AS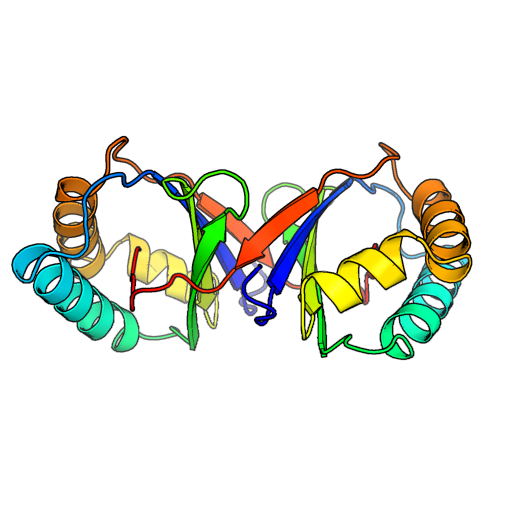N B 1 83 ? 3.523 -20.031 -3.557 1 95.62 83 ASN B N 1
ATOM 1546 C CA . ASN B 1 83 ? 4.023 -20.594 -2.305 1 95.62 83 ASN B CA 1
ATOM 1547 C C . ASN B 1 83 ? 5.316 -21.375 -2.516 1 95.62 83 ASN B C 1
ATOM 1549 O O . ASN B 1 83 ? 6.164 -21.438 -1.621 1 95.62 83 ASN B O 1
ATOM 1553 N N . GLU B 1 84 ? 5.508 -21.875 -3.646 1 93.94 84 GLU B N 1
ATOM 1554 C CA . GLU B 1 84 ? 6.746 -22.578 -3.963 1 93.94 84 GLU B CA 1
ATOM 1555 C C . GLU B 1 84 ? 7.938 -21.625 -3.975 1 93.94 84 GLU B C 1
ATOM 1557 O O . GLU B 1 84 ? 9.078 -22.062 -3.789 1 93.94 84 GLU B O 1
ATOM 1562 N N . LEU B 1 85 ? 7.664 -20.438 -4.211 1 94.88 85 LEU B N 1
ATOM 1563 C CA . LEU B 1 85 ? 8.734 -19.453 -4.355 1 94.88 85 LEU B CA 1
ATOM 1564 C C . LEU B 1 85 ? 9.062 -18.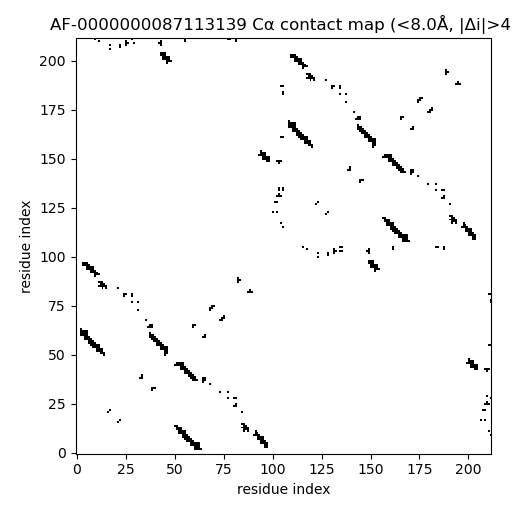812 -3.018 1 94.88 85 LEU B C 1
ATOM 1566 O O . LEU B 1 85 ? 10.148 -18.25 -2.842 1 94.88 85 LEU B O 1
ATOM 1570 N N . LEU B 1 86 ? 8.148 -18.844 -2.078 1 96.06 86 LEU B N 1
ATOM 1571 C CA . LEU B 1 86 ? 8.242 -18.016 -0.878 1 96.06 86 LEU B CA 1
ATOM 1572 C C . LEU B 1 86 ? 9.008 -18.734 0.223 1 96.06 86 LEU B C 1
ATOM 1574 O O . LEU B 1 86 ? 8.883 -19.953 0.375 1 96.06 86 LEU B O 1
ATOM 1578 N N . ASP B 1 87 ? 9.734 -17.922 0.967 1 97 87 ASP B N 1
ATOM 1579 C CA . ASP B 1 87 ? 10.391 -18.453 2.158 1 97 87 ASP B CA 1
ATOM 1580 C C . ASP B 1 87 ? 9.383 -18.75 3.266 1 97 87 ASP B C 1
ATOM 1582 O O . ASP B 1 87 ? 9.594 -19.641 4.09 1 97 87 ASP B O 1
ATOM 1586 N N . VAL B 1 88 ? 8.414 -17.969 3.336 1 95.25 88 VAL B N 1
ATOM 1587 C CA . VAL B 1 88 ? 7.332 -18.094 4.309 1 95.25 88 VAL B CA 1
ATOM 1588 C C . VAL B 1 88 ? 5.988 -18.141 3.584 1 95.25 88 VAL B C 1
ATOM 1590 O O . VAL B 1 88 ? 5.402 -17.094 3.291 1 95.25 88 VAL B O 1
ATOM 1593 N N . PRO B 1 89 ? 5.523 -19.344 3.361 1 92.94 89 PRO B N 1
ATOM 1594 C CA . PRO B 1 89 ? 4.246 -19.453 2.656 1 92.94 89 PRO B CA 1
ATOM 1595 C C . PRO B 1 89 ? 3.064 -18.969 3.496 1 92.94 89 PRO B C 1
ATOM 1597 O O . PRO B 1 89 ? 3.189 -18.812 4.715 1 92.94 89 PRO B O 1
ATOM 1600 N N . GLY B 1 90 ? 1.898 -18.672 2.803 1 87.31 90 GLY B N 1
ATOM 1601 C CA . GLY B 1 90 ? 0.68 -18.281 3.492 1 87.31 90 GLY B CA 1
ATOM 1602 C C . GLY B 1 90 ? 0.175 -16.906 3.072 1 87.31 90 GLY B C 1
ATOM 1603 O O . GLY B 1 90 ? 0.892 -16.156 2.416 1 87.31 90 GLY B O 1
ATOM 1604 N N . LEU B 1 91 ? -1.057 -16.672 3.477 1 84.94 91 LEU B N 1
ATOM 1605 C CA . LEU B 1 91 ? -1.729 -15.43 3.131 1 84.94 91 LEU B CA 1
ATOM 1606 C C . LEU B 1 91 ? -1.601 -14.414 4.258 1 84.94 91 LEU B C 1
ATOM 1608 O O . LEU B 1 91 ? -2.119 -14.625 5.355 1 84.94 91 LEU B O 1
ATOM 1612 N N . HIS B 1 92 ? -0.854 -13.43 4.121 1 91.69 92 HIS B N 1
ATOM 1613 C CA . HIS B 1 92 ? -0.685 -12.305 5.039 1 91.69 92 HIS B CA 1
ATOM 1614 C C . HIS B 1 92 ? -1.18 -11.008 4.418 1 91.69 92 HIS B C 1
ATOM 1616 O O . HIS B 1 92 ? -0.384 -10.211 3.906 1 91.69 92 HIS B O 1
ATOM 1622 N N . MET B 1 93 ? -2.498 -10.914 4.508 1 94.44 93 MET B N 1
ATOM 1623 C CA . MET B 1 93 ? -3.072 -9.789 3.777 1 94.44 93 MET B CA 1
ATOM 1624 C C . MET B 1 93 ? -3.918 -8.914 4.699 1 94.44 93 MET B C 1
ATOM 1626 O O . MET B 1 93 ? -4.422 -9.383 5.719 1 94.44 93 MET B O 1
ATOM 1630 N N . ARG B 1 94 ? -4.051 -7.703 4.402 1 94.56 94 ARG B N 1
ATOM 1631 C CA . ARG B 1 94 ? -4.957 -6.719 4.98 1 94.56 94 ARG B CA 1
ATOM 1632 C C . ARG B 1 94 ? -5.781 -6.031 3.896 1 94.56 94 ARG B C 1
ATOM 1634 O O . ARG B 1 94 ? -5.273 -5.727 2.816 1 94.56 94 ARG B O 1
ATOM 1641 N N . ILE B 1 95 ? -7 -5.77 4.16 1 96.06 95 ILE B N 1
ATOM 1642 C CA . ILE B 1 95 ? -7.91 -5.184 3.186 1 96.06 95 ILE B CA 1
ATOM 1643 C C . ILE B 1 95 ? -8.273 -3.762 3.607 1 96.06 95 ILE B C 1
ATOM 1645 O O . ILE B 1 95 ? -8.578 -3.514 4.777 1 96.06 95 ILE B O 1
ATOM 1649 N N . PHE B 1 96 ? -8.227 -2.979 2.607 1 95.5 96 PHE B N 1
ATOM 1650 C CA . PHE B 1 96 ? -8.469 -1.562 2.85 1 95.5 96 PHE B CA 1
ATOM 1651 C C . PHE B 1 96 ? -9.539 -1.026 1.9 1 95.5 96 PHE B C 1
ATOM 1653 O O . PHE B 1 96 ? -9.727 -1.56 0.804 1 95.5 96 PHE B O 1
ATOM 1660 N N . LYS B 1 97 ? -10.219 0.065 2.334 1 94.44 97 LYS B N 1
ATOM 1661 C CA . LYS B 1 97 ? -11.234 0.728 1.52 1 94.44 97 LYS B CA 1
ATOM 1662 C C . LYS B 1 97 ? -11.078 2.244 1.574 1 94.44 97 LYS B C 1
ATOM 1664 O O . LYS B 1 97 ? -10.43 2.775 2.479 1 94.44 97 LYS B O 1
ATOM 1669 N N . ILE B 1 98 ? -11.586 2.932 0.582 1 90.25 98 ILE B N 1
ATOM 1670 C CA . ILE B 1 98 ? -11.625 4.391 0.609 1 90.25 98 ILE B CA 1
ATOM 1671 C C . ILE B 1 98 ? -12.492 4.863 1.771 1 90.25 98 ILE B C 1
ATOM 1673 O O . ILE B 1 98 ? -13.656 4.461 1.887 1 90.25 98 ILE B O 1
ATOM 1677 N N . PRO B 1 99 ? -11.836 5.668 2.596 1 91.06 99 PRO B N 1
ATOM 1678 C CA . PRO B 1 99 ? -12.648 6.129 3.725 1 91.06 99 PRO B CA 1
ATOM 1679 C C . PRO B 1 99 ? -13.898 6.883 3.279 1 91.06 99 PRO B C 1
ATOM 1681 O O . PRO B 1 99 ? -13.922 7.473 2.195 1 91.06 99 PRO B O 1
ATOM 1684 N N . LYS B 1 100 ? -14.93 6.824 4.137 1 84.69 100 LYS B N 1
ATOM 1685 C CA . LYS B 1 100 ? -16.188 7.5 3.844 1 84.69 100 LYS B CA 1
ATOM 1686 C C . LYS B 1 100 ? -15.984 9.008 3.703 1 84.69 100 LYS B C 1
ATOM 1688 O O . LYS B 1 100 ? -16.609 9.648 2.859 1 84.69 100 LYS B O 1
ATOM 1693 N N . ASP B 1 101 ? -15.094 9.492 4.457 1 87.44 101 ASP B N 1
ATOM 1694 C CA . ASP B 1 101 ? -14.773 10.922 4.422 1 87.44 101 ASP B CA 1
ATOM 1695 C C . ASP B 1 101 ? -13.445 11.164 3.701 1 87.44 101 ASP B C 1
ATOM 1697 O O . ASP B 1 101 ? -12.688 10.227 3.449 1 87.44 101 ASP B O 1
ATOM 1701 N N . ASP B 1 102 ? -13.195 12.422 3.188 1 89 102 ASP B N 1
ATOM 1702 C CA . ASP B 1 102 ? -11.945 12.766 2.518 1 89 102 ASP B CA 1
ATOM 1703 C C . ASP B 1 102 ? -10.789 12.844 3.516 1 89 102 ASP B C 1
ATOM 1705 O O . ASP B 1 102 ? -10.172 13.898 3.668 1 89 102 ASP B O 1
ATOM 1709 N N . VAL B 1 103 ? -10.516 11.719 4.102 1 91.62 103 VAL B N 1
ATOM 1710 C CA . VAL B 1 103 ? -9.492 11.648 5.145 1 91.62 103 VAL B CA 1
ATOM 1711 C C . VAL B 1 103 ? -8.102 11.75 4.512 1 91.62 103 VAL B C 1
ATOM 1713 O O . VAL B 1 103 ? -7.816 11.078 3.52 1 91.62 103 VAL B O 1
ATOM 1716 N N . PHE B 1 104 ? -7.371 12.648 4.945 1 94.06 104 PHE B N 1
ATOM 1717 C CA . PHE B 1 104 ? -5.977 12.805 4.547 1 94.06 104 PHE B CA 1
ATOM 1718 C C . PHE B 1 104 ? -5.062 12.812 5.766 1 94.06 104 PHE B C 1
ATOM 1720 O O . PHE B 1 104 ? -5.129 13.719 6.598 1 94.06 104 PHE B O 1
ATOM 1727 N N . LEU B 1 105 ? -4.258 11.711 5.707 1 89.56 105 LEU B N 1
ATOM 1728 C CA . LEU B 1 105 ? -3.264 11.578 6.766 1 89.56 105 LEU B CA 1
ATOM 1729 C C . LEU B 1 105 ? -1.854 11.508 6.184 1 89.56 105 LEU B C 1
ATOM 1731 O O . LEU B 1 105 ? -1.686 11.289 4.984 1 89.56 105 LEU B O 1
ATOM 1735 N N . LEU B 1 106 ? -0.943 12.039 6.652 1 89.62 106 LEU B N 1
ATOM 1736 C CA . LEU B 1 106 ? 0.476 12.086 6.316 1 89.62 106 LEU B CA 1
ATOM 1737 C C . LEU B 1 106 ? 1.204 10.867 6.879 1 89.62 106 LEU B C 1
ATOM 1739 O O . LEU B 1 106 ? 1.048 10.531 8.055 1 89.62 106 LEU B O 1
#